Protein AF-A0A954AR82-F1 (afdb_monomer)

Nearest PDB structures (foldseek):
  4cxf-assembly1_A  TM=7.485E-01  e=4.934E-06  Cupriavidus metallidurans CH34
  5wur-assembly1_A  TM=7.392E-01  e=6.841E-06  Bacillus subtilis subsp. subtilis str. 168
  5wuq-assembly1_A  TM=7.328E-01  e=7.168E-06  Bacillus subtilis subsp. subtilis str. 168
  5uxx-assembly1_A  TM=6.473E-01  e=4.031E-05  Bartonella quintana str. Toulouse
  6in7-assembly1_B  TM=4.382E-01  e=1.635E-04  Pseudomonas aeruginosa PAO1

pLDDT: mean 76.55, std 16.44, range [29.52, 95.94]

Mean predicted aligned error: 9.45 Å

Structure (mmCIF, N/CA/C/O backbone):
data_AF-A0A954AR82-F1
#
_entry.id   AF-A0A954AR82-F1
#
loop_
_atom_site.group_PDB
_atom_site.id
_atom_site.type_symbol
_atom_site.label_atom_id
_atom_site.label_alt_id
_atom_site.label_comp_id
_atom_site.label_asym_id
_atom_site.label_entity_id
_atom_site.label_seq_id
_atom_site.pdbx_PDB_ins_code
_atom_site.Cartn_x
_atom_site.Cartn_y
_atom_site.Cartn_z
_atom_site.occupancy
_atom_site.B_iso_or_equiv
_atom_site.auth_seq_id
_atom_site.auth_comp_id
_atom_site.auth_asym_id
_atom_site.auth_atom_id
_atom_site.pdbx_PDB_model_num
ATOM 1 N N . MET A 1 1 ? 7.514 -12.127 10.281 1.00 31.89 1 MET A N 1
ATOM 2 C CA . MET A 1 1 ? 8.756 -11.878 9.511 1.00 31.89 1 MET A CA 1
ATOM 3 C C . MET A 1 1 ? 8.693 -10.457 8.948 1.00 31.89 1 MET A C 1
ATOM 5 O O . MET A 1 1 ? 8.150 -10.257 7.870 1.00 31.89 1 MET A O 1
ATOM 9 N N . LEU A 1 2 ? 9.157 -9.475 9.733 1.00 29.52 2 LEU A N 1
ATOM 10 C CA . LEU A 1 2 ? 9.149 -8.037 9.418 1.00 29.52 2 LEU A CA 1
ATOM 11 C C . LEU A 1 2 ? 9.955 -7.770 8.146 1.00 29.52 2 LEU A C 1
ATOM 13 O O . LEU A 1 2 ? 11.184 -7.784 8.167 1.00 29.52 2 LEU A O 1
ATOM 17 N N . THR A 1 3 ? 9.272 -7.548 7.032 1.00 36.62 3 THR A N 1
ATOM 18 C CA . THR A 1 3 ? 9.919 -7.146 5.789 1.00 36.62 3 THR A CA 1
ATOM 19 C C . THR A 1 3 ? 9.461 -5.742 5.522 1.00 36.62 3 THR A C 1
ATOM 21 O O . THR A 1 3 ? 8.386 -5.577 4.981 1.00 36.62 3 THR A O 1
ATOM 24 N N . ALA A 1 4 ? 10.255 -4.764 5.980 1.00 36.53 4 ALA A N 1
ATOM 25 C CA . ALA A 1 4 ? 10.812 -3.772 5.071 1.00 36.53 4 ALA A CA 1
ATOM 26 C C . ALA A 1 4 ? 9.979 -3.519 3.794 1.00 36.53 4 ALA A C 1
ATOM 28 O O . ALA A 1 4 ? 9.869 -4.475 3.037 1.00 36.53 4 ALA A O 1
ATOM 29 N N . MET A 1 5 ? 9.689 -2.302 3.337 1.00 52.09 5 MET A N 1
ATOM 30 C CA . MET A 1 5 ? 10.068 -2.090 1.930 1.00 52.09 5 MET A CA 1
ATOM 31 C C . MET A 1 5 ? 11.562 -2.352 1.936 1.00 52.09 5 MET A C 1
ATOM 33 O O . MET A 1 5 ? 12.334 -1.537 2.454 1.00 52.09 5 MET A O 1
ATOM 37 N N . ARG A 1 6 ? 11.923 -3.597 1.600 1.00 55.25 6 ARG A N 1
ATOM 38 C CA . ARG A 1 6 ? 13.276 -4.112 1.700 1.00 55.25 6 ARG A CA 1
ATOM 39 C C . ARG A 1 6 ? 14.061 -3.128 0.875 1.00 55.25 6 ARG A C 1
ATOM 41 O O . ARG A 1 6 ? 13.611 -2.710 -0.183 1.00 55.25 6 ARG A O 1
ATOM 48 N N . ASN A 1 7 ? 15.177 -2.679 1.419 1.00 52.22 7 ASN A N 1
ATOM 49 C CA . ASN A 1 7 ? 16.037 -1.707 0.776 1.00 52.22 7 ASN A CA 1
ATOM 50 C C . ASN A 1 7 ? 16.672 -2.376 -0.462 1.00 52.22 7 ASN A C 1
ATOM 52 O O . ASN A 1 7 ? 17.850 -2.724 -0.457 1.00 52.22 7 ASN A O 1
ATOM 56 N N . HIS A 1 8 ? 15.856 -2.677 -1.472 1.00 63.28 8 HIS A N 1
ATOM 57 C CA . HIS A 1 8 ? 16.245 -3.269 -2.728 1.00 63.28 8 HIS A CA 1
ATOM 58 C C . HIS A 1 8 ? 17.105 -2.219 -3.398 1.00 63.28 8 HIS A C 1
ATOM 60 O O . HIS A 1 8 ? 16.716 -1.051 -3.509 1.00 63.28 8 HIS A O 1
ATOM 66 N N . LYS A 1 9 ? 18.322 -2.602 -3.774 1.00 63.22 9 LYS A N 1
ATOM 67 C CA . LYS A 1 9 ? 19.243 -1.655 -4.383 1.00 63.22 9 LYS A CA 1
ATOM 68 C C . LYS A 1 9 ? 18.584 -1.146 -5.662 1.00 63.22 9 LYS A C 1
ATOM 70 O O . LYS A 1 9 ? 18.333 -1.921 -6.576 1.00 63.22 9 LYS A O 1
ATOM 75 N N . ALA A 1 10 ? 18.310 0.157 -5.730 1.00 64.56 10 ALA A N 1
ATOM 76 C CA . ALA A 1 10 ? 17.666 0.769 -6.893 1.00 64.56 10 ALA A CA 1
ATOM 77 C C . ALA A 1 10 ? 18.318 0.383 -8.245 1.00 64.56 10 ALA A C 1
ATOM 79 O O . ALA A 1 10 ? 17.568 0.171 -9.196 1.00 64.56 10 ALA A O 1
ATOM 80 N N . PRO A 1 11 ? 19.658 0.212 -8.347 1.00 60.44 11 PRO A N 1
ATOM 81 C CA . PRO A 1 11 ? 20.296 -0.292 -9.567 1.00 60.44 11 PRO A CA 1
ATOM 82 C C . PRO A 1 11 ? 19.906 -1.727 -9.955 1.00 60.44 11 PRO A C 1
ATOM 84 O O . PRO A 1 11 ? 19.769 -2.011 -11.137 1.00 60.44 11 PRO A O 1
ATOM 87 N N . GLU A 1 12 ? 19.703 -2.616 -8.981 1.00 79.69 12 GLU A N 1
ATOM 88 C CA . GLU A 1 12 ? 19.320 -4.019 -9.210 1.00 79.69 12 GLU A CA 1
ATOM 89 C C . GLU A 1 12 ? 17.883 -4.112 -9.728 1.00 79.69 12 GLU A C 1
ATOM 91 O O . GLU A 1 12 ? 17.609 -4.787 -10.714 1.00 79.69 12 GLU A O 1
ATOM 96 N N . VAL A 1 13 ? 16.968 -3.351 -9.120 1.00 82.31 13 VAL A N 1
ATOM 97 C CA . VAL A 1 13 ? 15.575 -3.274 -9.582 1.00 82.31 13 VAL A CA 1
ATOM 98 C C . VAL A 1 13 ? 15.500 -2.697 -10.993 1.00 82.31 13 VAL A C 1
ATOM 100 O O . VAL A 1 13 ? 14.729 -3.183 -11.813 1.00 82.31 13 VAL A O 1
ATOM 103 N N . LEU A 1 14 ? 16.293 -1.664 -11.287 1.00 82.19 14 LEU A N 1
ATOM 104 C CA . LEU A 1 14 ? 16.292 -1.033 -12.601 1.00 82.19 14 LEU A CA 1
ATOM 105 C C . LEU A 1 14 ? 16.799 -1.982 -13.698 1.00 82.19 14 LEU A C 1
ATOM 107 O O . LEU A 1 14 ? 16.186 -2.024 -14.761 1.00 82.19 14 LEU A O 1
ATOM 111 N N . ASP A 1 15 ? 17.857 -2.758 -13.439 1.00 86.50 15 ASP A N 1
ATOM 112 C CA . ASP A 1 15 ? 18.352 -3.777 -14.379 1.00 86.50 15 ASP A CA 1
ATOM 113 C C . ASP A 1 15 ? 17.274 -4.819 -14.699 1.00 86.50 15 ASP A C 1
ATOM 115 O O . ASP A 1 15 ? 16.968 -5.072 -15.867 1.00 86.50 15 ASP A O 1
ATOM 119 N N . LEU A 1 16 ? 16.623 -5.350 -13.658 1.00 88.81 16 LEU A N 1
ATOM 120 C CA . LEU A 1 16 ? 15.533 -6.311 -13.813 1.00 88.81 16 LEU A CA 1
ATOM 121 C C . LEU A 1 16 ? 14.362 -5.727 -14.610 1.00 88.81 16 LEU A C 1
ATOM 123 O O . LEU A 1 16 ? 13.812 -6.406 -15.472 1.00 88.81 16 LEU A O 1
ATOM 127 N N . VAL A 1 17 ? 14.000 -4.465 -14.364 1.00 85.56 17 VAL A N 1
ATOM 128 C CA . VAL A 1 17 ? 12.942 -3.764 -15.108 1.00 85.56 17 VAL A CA 1
ATOM 129 C C . VAL A 1 17 ? 13.300 -3.619 -16.587 1.00 85.56 17 VAL A C 1
ATOM 131 O O . VAL A 1 17 ? 12.454 -3.888 -17.438 1.00 85.56 17 VAL A O 1
ATOM 134 N N . VAL A 1 18 ? 14.534 -3.212 -16.903 1.00 84.69 18 VAL A N 1
ATOM 135 C CA . VAL A 1 18 ? 14.994 -3.0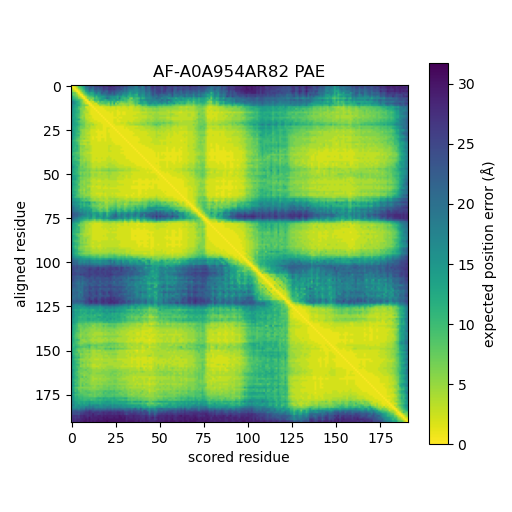41 -18.291 1.00 84.69 18 VAL A CA 1
ATOM 136 C C . VAL A 1 18 ? 14.973 -4.377 -19.028 1.00 84.69 18 VAL A C 1
ATOM 138 O O . VAL A 1 18 ? 14.368 -4.48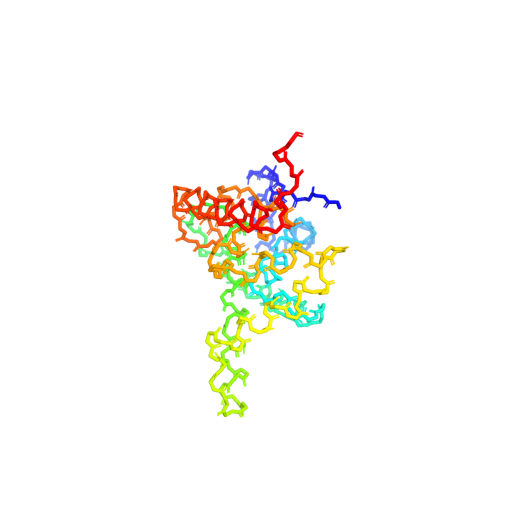2 -20.089 1.00 84.69 18 VAL A O 1
ATOM 141 N N . ARG A 1 19 ? 15.545 -5.426 -18.437 1.00 88.44 19 ARG A N 1
ATOM 142 C CA . ARG A 1 19 ? 15.578 -6.755 -19.058 1.00 88.44 19 ARG A CA 1
ATOM 143 C C . ARG A 1 19 ? 14.183 -7.362 -19.207 1.00 88.44 19 ARG A C 1
ATOM 145 O O . ARG A 1 19 ? 13.867 -7.915 -20.258 1.00 88.44 19 ARG A O 1
ATOM 152 N N . ALA A 1 20 ? 13.327 -7.225 -18.192 1.00 86.69 20 ALA A N 1
ATOM 153 C CA . ALA A 1 20 ? 11.944 -7.697 -18.257 1.00 86.69 20 ALA A CA 1
ATOM 154 C C . ALA A 1 20 ? 11.155 -7.001 -19.377 1.00 86.69 20 ALA A C 1
ATOM 156 O O . ALA A 1 20 ? 10.363 -7.650 -20.062 1.00 86.69 20 ALA A O 1
ATOM 157 N N . ARG A 1 21 ? 11.401 -5.703 -19.602 1.00 82.00 21 ARG A N 1
ATOM 158 C CA . ARG A 1 21 ? 10.823 -4.947 -20.723 1.00 82.00 21 ARG A CA 1
ATOM 159 C C . ARG A 1 21 ? 11.252 -5.510 -22.078 1.00 82.00 21 ARG A C 1
ATOM 161 O O . ARG A 1 21 ? 10.424 -5.610 -22.976 1.00 82.00 21 ARG A O 1
ATOM 168 N N . ASP A 1 22 ? 12.507 -5.928 -22.199 1.00 85.81 22 ASP A N 1
ATOM 169 C CA . ASP A 1 22 ? 13.058 -6.510 -23.428 1.00 85.81 22 ASP A CA 1
ATOM 170 C C . ASP A 1 22 ? 12.636 -7.982 -23.644 1.00 85.81 22 ASP A C 1
ATOM 172 O O . ASP A 1 22 ? 13.088 -8.642 -24.580 1.00 85.81 22 ASP A O 1
ATOM 176 N N . GLY A 1 23 ? 11.735 -8.507 -22.803 1.00 85.19 23 GLY A N 1
ATOM 177 C CA . GLY A 1 23 ? 11.165 -9.849 -22.928 1.00 85.19 23 GLY A CA 1
ATOM 178 C C . GLY A 1 23 ? 11.917 -10.937 -22.158 1.00 85.19 23 GLY A C 1
ATOM 179 O O . GLY A 1 23 ? 11.582 -12.118 -22.298 1.00 85.19 23 GLY A O 1
ATOM 180 N N . ASP A 1 24 ? 12.899 -10.575 -21.326 1.00 90.94 24 ASP A N 1
ATOM 181 C CA . ASP A 1 24 ? 13.589 -11.519 -20.446 1.00 90.94 24 ASP A CA 1
ATOM 182 C C . ASP A 1 24 ? 12.635 -12.020 -19.348 1.00 90.94 24 ASP A C 1
ATOM 184 O O . ASP A 1 24 ? 12.382 -11.369 -18.329 1.00 90.94 24 ASP A O 1
ATOM 188 N N . ARG A 1 25 ? 12.098 -13.225 -19.562 1.00 89.25 25 ARG A N 1
ATOM 189 C CA . ARG A 1 25 ? 11.174 -13.882 -18.629 1.00 89.25 25 ARG A CA 1
ATOM 190 C C . ARG A 1 25 ? 11.814 -14.198 -17.279 1.00 89.25 25 ARG A C 1
ATOM 192 O O . ARG A 1 25 ? 11.096 -14.213 -16.283 1.00 89.25 25 ARG A O 1
ATOM 199 N N . ALA A 1 26 ? 13.121 -14.460 -17.235 1.00 92.81 26 ALA A N 1
ATOM 200 C CA . ALA A 1 26 ? 13.812 -14.729 -15.979 1.00 92.81 26 ALA A CA 1
ATOM 201 C C . ALA A 1 26 ? 13.921 -13.440 -15.158 1.00 92.81 26 ALA A C 1
ATOM 203 O O . ALA A 1 26 ? 13.520 -13.427 -13.998 1.00 92.81 26 ALA A O 1
ATOM 204 N N . ALA A 1 27 ? 14.319 -12.334 -15.796 1.00 90.38 27 ALA A N 1
ATOM 205 C CA . ALA A 1 27 ? 14.342 -11.024 -15.148 1.00 90.38 27 ALA A CA 1
ATOM 206 C C . ALA A 1 27 ? 12.954 -10.600 -14.642 1.00 90.38 27 ALA A C 1
ATOM 208 O O . ALA A 1 27 ? 12.835 -10.049 -13.548 1.00 90.38 27 ALA A O 1
ATOM 209 N N . PHE A 1 28 ? 11.887 -10.903 -15.392 1.00 87.81 28 PHE A N 1
ATOM 210 C CA . PHE A 1 28 ? 10.523 -10.695 -14.906 1.00 87.81 28 PHE A CA 1
ATOM 211 C C . PHE A 1 28 ? 10.198 -11.558 -13.679 1.00 87.81 28 PHE A C 1
ATOM 213 O O . PHE A 1 28 ? 9.629 -11.052 -12.713 1.00 87.81 28 PHE A O 1
ATOM 220 N N . GLY A 1 29 ? 10.556 -12.846 -13.699 1.00 90.50 29 GLY A N 1
ATOM 221 C CA . GLY A 1 29 ? 10.357 -13.751 -12.565 1.00 90.50 29 GLY A CA 1
ATOM 222 C C . GLY A 1 29 ? 11.075 -13.273 -11.301 1.00 90.50 29 GLY A C 1
ATOM 223 O O . GLY A 1 29 ? 10.484 -13.277 -10.217 1.00 90.50 29 GLY A O 1
ATOM 224 N N . ASP A 1 30 ? 12.303 -12.782 -11.450 1.00 91.38 30 ASP A N 1
ATOM 225 C CA . ASP A 1 30 ? 13.089 -12.195 -10.365 1.00 91.38 30 ASP A CA 1
ATOM 226 C C . ASP A 1 30 ? 12.443 -10.900 -9.855 1.00 91.38 30 ASP A C 1
ATOM 228 O O . ASP A 1 30 ? 12.241 -10.740 -8.650 1.00 91.38 30 ASP A O 1
ATOM 232 N N . LEU A 1 31 ? 12.021 -10.009 -10.759 1.00 88.75 31 LEU A N 1
ATOM 233 C CA . LEU A 1 31 ? 11.326 -8.766 -10.416 1.00 88.75 31 LEU A CA 1
ATOM 234 C C . LEU A 1 31 ? 10.012 -9.027 -9.662 1.00 88.75 31 LEU A C 1
ATOM 236 O O . LEU A 1 31 ? 9.735 -8.377 -8.651 1.00 88.75 31 LEU A O 1
ATOM 240 N N . TYR A 1 32 ? 9.212 -9.989 -10.130 1.00 90.19 32 TYR A N 1
ATOM 241 C CA . TYR A 1 32 ? 7.965 -10.398 -9.486 1.00 90.19 32 TYR A CA 1
ATOM 242 C C . TYR A 1 32 ? 8.230 -11.010 -8.107 1.00 90.19 32 TYR A C 1
ATOM 244 O O . TYR A 1 32 ? 7.552 -10.667 -7.138 1.00 90.19 32 TYR A O 1
ATOM 252 N N . SER A 1 33 ? 9.237 -11.877 -7.988 1.00 90.25 33 SER A N 1
ATOM 253 C CA . SER A 1 33 ? 9.620 -12.487 -6.708 1.00 90.25 33 SER A CA 1
ATOM 254 C C . SER A 1 33 ? 10.087 -11.438 -5.699 1.00 90.25 33 SER A C 1
ATOM 256 O O . SER A 1 33 ? 9.779 -11.533 -4.509 1.00 90.25 33 SER A O 1
ATOM 258 N N . LEU A 1 34 ? 10.784 -10.409 -6.184 1.00 88.44 34 LEU A N 1
ATOM 259 C CA . LEU A 1 34 ? 11.316 -9.322 -5.376 1.00 88.44 34 LEU A CA 1
ATOM 260 C C . LEU A 1 34 ? 10.217 -8.373 -4.877 1.00 88.44 34 LEU A C 1
ATOM 262 O O . LEU A 1 34 ? 10.164 -8.069 -3.689 1.00 88.44 34 LEU A O 1
ATOM 266 N N . ILE A 1 35 ? 9.333 -7.924 -5.773 1.00 89.12 35 ILE A N 1
ATOM 267 C CA . ILE A 1 35 ? 8.407 -6.801 -5.526 1.00 89.12 35 ILE A CA 1
ATOM 268 C C . ILE A 1 35 ? 6.955 -7.250 -5.321 1.00 89.12 35 ILE A C 1
ATOM 270 O O . ILE A 1 35 ? 6.151 -6.533 -4.720 1.00 89.12 35 ILE A O 1
ATOM 274 N N . GLY A 1 36 ? 6.594 -8.453 -5.765 1.00 91.69 36 GLY A N 1
ATOM 275 C CA . GLY A 1 36 ? 5.260 -9.027 -5.586 1.00 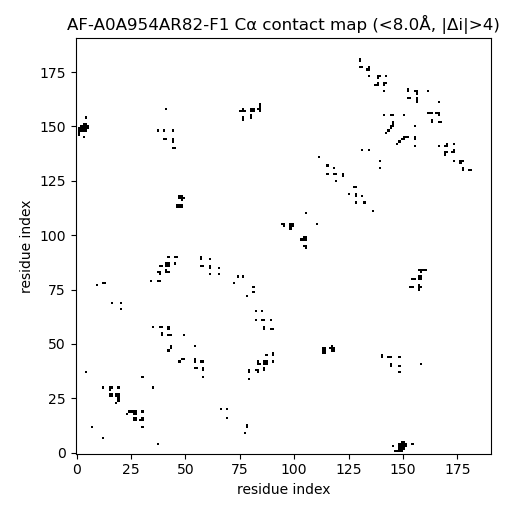91.69 36 GLY A CA 1
ATOM 276 C C . GLY A 1 36 ? 4.760 -8.988 -4.134 1.00 91.69 36 GLY A C 1
ATOM 277 O O . GLY A 1 36 ? 3.599 -8.626 -3.919 1.00 91.69 36 GLY A O 1
ATOM 278 N N . PRO A 1 37 ? 5.597 -9.283 -3.117 1.00 91.38 37 PRO A N 1
ATOM 279 C CA . PRO A 1 37 ? 5.207 -9.127 -1.717 1.00 91.38 37 PRO A CA 1
ATOM 280 C C . PRO A 1 37 ? 4.755 -7.703 -1.364 1.00 91.38 37 PRO A C 1
ATOM 282 O O . PRO A 1 37 ? 3.708 -7.552 -0.732 1.00 91.38 37 PRO A O 1
ATOM 285 N N . SER A 1 38 ? 5.481 -6.678 -1.822 1.00 90.56 38 SER A N 1
ATOM 286 C CA . SER A 1 38 ? 5.163 -5.263 -1.590 1.00 90.56 38 SER A CA 1
ATOM 287 C C . SER A 1 38 ? 3.876 -4.835 -2.298 1.00 90.56 38 SER A C 1
ATOM 289 O O . SER A 1 38 ? 3.059 -4.118 -1.722 1.00 90.56 38 SER A O 1
ATOM 291 N N . VAL A 1 39 ? 3.633 -5.333 -3.515 1.00 93.50 39 VAL A N 1
ATOM 292 C CA . VAL A 1 39 ? 2.375 -5.097 -4.246 1.00 93.50 39 VAL A CA 1
ATOM 293 C C . VAL A 1 39 ? 1.181 -5.627 -3.451 1.00 93.50 39 VAL A C 1
ATOM 295 O O . VAL A 1 39 ? 0.220 -4.893 -3.212 1.00 93.50 39 VAL A O 1
ATOM 298 N N . ARG A 1 40 ? 1.255 -6.873 -2.968 1.00 94.06 40 ARG A N 1
ATOM 299 C CA . ARG A 1 40 ? 0.191 -7.457 -2.137 1.00 94.06 40 ARG A CA 1
ATOM 300 C C . ARG A 1 40 ? 0.023 -6.721 -0.807 1.00 94.06 40 ARG A C 1
ATOM 302 O O . ARG A 1 40 ? -1.100 -6.532 -0.348 1.00 94.06 40 ARG A O 1
ATOM 309 N N . ALA A 1 41 ? 1.124 -6.293 -0.196 1.00 89.31 41 ALA A N 1
ATOM 310 C CA . ALA A 1 41 ? 1.108 -5.514 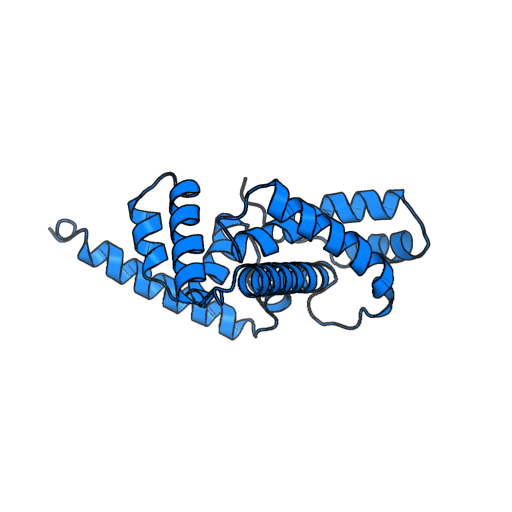1.035 1.00 89.31 41 ALA A CA 1
ATOM 311 C C . ALA A 1 41 ? 0.403 -4.162 0.869 1.00 89.31 41 ALA A C 1
ATOM 313 O O . ALA A 1 41 ? -0.416 -3.789 1.707 1.00 89.31 41 ALA A O 1
ATOM 314 N N . ALA A 1 42 ? 0.657 -3.458 -0.237 1.00 90.56 42 ALA A N 1
ATOM 315 C CA . ALA A 1 42 ? -0.011 -2.201 -0.560 1.00 90.56 42 ALA A CA 1
ATOM 316 C C . ALA A 1 42 ? -1.538 -2.368 -0.663 1.00 90.56 42 ALA A C 1
ATOM 318 O O . ALA A 1 42 ? -2.291 -1.520 -0.178 1.00 90.56 42 ALA A O 1
ATOM 319 N N . ILE A 1 43 ? -1.993 -3.476 -1.259 1.00 92.88 43 ILE A N 1
ATOM 320 C CA . ILE A 1 43 ? -3.418 -3.812 -1.376 1.00 92.88 43 ILE A CA 1
ATOM 321 C C . ILE A 1 43 ? -3.999 -4.143 0.006 1.00 92.88 43 ILE A C 1
ATOM 323 O O . ILE A 1 43 ? -4.981 -3.520 0.413 1.00 92.88 43 ILE A O 1
ATOM 327 N N . ARG A 1 44 ? -3.359 -5.041 0.770 1.00 89.19 44 ARG A N 1
ATOM 328 C CA . ARG A 1 44 ? -3.803 -5.428 2.124 1.00 89.19 44 ARG A CA 1
ATOM 329 C C . ARG A 1 44 ? -3.862 -4.256 3.092 1.00 89.19 44 ARG A C 1
ATOM 331 O O . ARG A 1 44 ? -4.793 -4.165 3.879 1.00 89.19 44 ARG A O 1
ATOM 338 N N . ALA A 1 45 ? -2.892 -3.346 3.049 1.00 86.06 45 ALA A N 1
ATOM 339 C CA . ALA A 1 45 ? -2.907 -2.166 3.907 1.00 86.06 45 ALA A CA 1
ATOM 340 C C . ALA A 1 45 ? -4.106 -1.254 3.603 1.00 86.06 45 ALA A C 1
ATOM 342 O O . ALA A 1 45 ? -4.625 -0.589 4.502 1.00 86.06 45 ALA A O 1
ATOM 343 N N . LYS A 1 46 ? -4.567 -1.232 2.345 1.00 86.94 46 LYS A N 1
ATOM 344 C CA . LYS A 1 46 ? -5.737 -0.454 1.942 1.00 86.94 46 LYS A CA 1
ATOM 345 C C . LYS A 1 46 ? -7.056 -1.151 2.269 1.00 86.94 46 LYS A C 1
ATOM 347 O O . LYS A 1 46 ? -7.993 -0.474 2.710 1.00 86.94 46 LYS A O 1
ATOM 352 N N . PHE A 1 47 ? -7.120 -2.461 2.050 1.00 86.25 47 PHE A N 1
ATOM 353 C CA . PHE A 1 47 ? -8.297 -3.307 2.247 1.00 86.25 47 PHE A CA 1
ATOM 354 C C . PHE A 1 47 ? -7.934 -4.527 3.094 1.00 86.25 47 PHE A C 1
ATOM 356 O O . PHE A 1 47 ? -7.745 -5.616 2.559 1.00 86.25 47 PHE A O 1
ATOM 363 N N . PRO A 1 48 ? -7.827 -4.374 4.422 1.00 77.19 48 PRO A N 1
ATOM 364 C CA . PRO A 1 48 ? -7.341 -5.467 5.250 1.00 77.19 48 PRO A CA 1
ATOM 365 C C . PRO A 1 48 ? -8.306 -6.668 5.295 1.00 77.19 48 PRO A C 1
ATOM 367 O O . PRO A 1 48 ? -7.863 -7.761 5.630 1.00 77.19 48 PRO A O 1
ATOM 370 N N . ALA A 1 49 ? -9.602 -6.483 4.985 1.00 80.44 49 ALA A N 1
ATOM 371 C CA . ALA A 1 49 ? -10.617 -7.554 5.049 1.00 80.44 49 ALA A CA 1
ATOM 372 C C . ALA A 1 49 ? -10.667 -8.454 3.835 1.00 80.44 49 ALA A C 1
ATOM 374 O O . ALA A 1 49 ? -11.339 -9.483 3.884 1.00 80.44 49 ALA A O 1
ATOM 375 N N . TRP A 1 50 ? -10.053 -8.002 2.748 1.00 84.38 50 TRP A N 1
ATOM 376 C CA . TRP A 1 50 ? -9.966 -8.787 1.538 1.00 84.38 50 TRP A CA 1
ATOM 377 C C . TRP A 1 50 ? -9.205 -10.061 1.841 1.00 84.38 50 TRP A C 1
ATOM 379 O O . TRP A 1 50 ? -8.188 -10.045 2.546 1.00 84.38 50 TRP A O 1
ATOM 389 N N . ASP A 1 51 ? -9.729 -11.166 1.332 1.00 87.06 51 ASP A N 1
ATOM 390 C CA . ASP A 1 51 ? -9.046 -12.432 1.474 1.00 87.06 51 ASP A CA 1
ATOM 391 C C . ASP A 1 51 ? -7.817 -12.493 0.551 1.00 87.06 51 ASP A C 1
ATOM 393 O O . ASP A 1 51 ? -7.476 -11.566 -0.193 1.00 87.06 51 ASP A O 1
ATOM 397 N N . SER A 1 52 ? -7.088 -13.601 0.632 1.00 89.06 52 SER A N 1
ATOM 398 C CA . SER A 1 52 ? -5.917 -13.816 -0.212 1.00 89.06 52 SER A CA 1
ATOM 399 C C . SER A 1 52 ? -6.240 -13.838 -1.708 1.00 89.06 52 SER A C 1
ATOM 401 O O . SER A 1 52 ? -5.373 -13.464 -2.495 1.00 89.06 52 SER A O 1
ATOM 403 N N . ALA A 1 53 ? -7.439 -14.278 -2.099 1.00 91.50 53 ALA A N 1
ATOM 404 C CA . ALA A 1 53 ? -7.837 -14.378 -3.498 1.00 91.50 53 ALA A CA 1
ATOM 405 C C . ALA A 1 53 ? -8.134 -12.989 -4.076 1.00 91.50 53 ALA A C 1
ATOM 407 O O . ALA A 1 53 ? -7.568 -12.636 -5.106 1.00 91.50 53 ALA A O 1
ATOM 408 N N . ASP A 1 54 ? -8.894 -12.156 -3.362 1.00 91.62 54 ASP A N 1
ATOM 409 C CA . ASP A 1 54 ? -9.158 -10.761 -3.737 1.00 91.62 54 ASP A CA 1
ATOM 410 C C . ASP A 1 54 ? -7.856 -9.966 -3.934 1.00 91.62 54 ASP A C 1
ATOM 412 O O . ASP A 1 54 ? -7.691 -9.199 -4.890 1.00 91.62 54 ASP A O 1
ATOM 416 N N . VAL A 1 55 ? -6.899 -10.154 -3.019 1.00 93.38 55 VAL A N 1
ATOM 417 C CA . VAL A 1 55 ? -5.589 -9.495 -3.085 1.00 93.38 55 VAL A CA 1
ATOM 418 C C . VAL A 1 55 ? -4.779 -9.988 -4.283 1.00 93.38 55 VAL A C 1
ATOM 420 O O . VAL A 1 55 ? -4.153 -9.172 -4.966 1.00 93.38 55 VAL A O 1
ATOM 423 N N . GLU A 1 56 ? -4.752 -11.299 -4.530 1.00 94.88 56 GLU A N 1
ATOM 424 C CA . GLU A 1 56 ? -3.961 -11.880 -5.616 1.00 94.88 56 GLU A CA 1
ATOM 425 C C . GLU A 1 56 ? -4.556 -11.554 -6.992 1.00 94.88 56 GLU A C 1
ATOM 427 O O . GLU A 1 56 ? -3.796 -11.213 -7.894 1.00 94.88 56 GLU A O 1
ATOM 432 N N . ASP A 1 57 ? -5.882 -11.528 -7.138 1.00 94.81 57 ASP A N 1
ATOM 433 C CA . ASP A 1 57 ? -6.568 -11.084 -8.358 1.00 94.81 57 ASP A CA 1
ATOM 434 C C . ASP A 1 57 ? -6.107 -9.678 -8.769 1.00 94.81 57 ASP A C 1
ATOM 436 O O . ASP A 1 57 ? -5.654 -9.438 -9.894 1.00 94.81 57 ASP A O 1
ATOM 440 N N . VAL A 1 58 ? -6.159 -8.728 -7.829 1.00 95.94 58 VAL A N 1
ATOM 441 C CA . VAL A 1 58 ? -5.729 -7.350 -8.096 1.00 95.94 58 VAL A CA 1
ATOM 442 C C . VAL A 1 58 ? -4.219 -7.267 -8.321 1.00 95.94 58 VAL A C 1
ATOM 444 O O . VAL A 1 58 ? -3.765 -6.467 -9.149 1.00 95.94 58 VAL A O 1
ATOM 447 N N . ALA A 1 59 ? -3.422 -8.082 -7.628 1.00 95.31 59 ALA A N 1
ATOM 448 C CA . ALA A 1 59 ? -1.982 -8.143 -7.849 1.00 95.31 59 ALA A CA 1
ATOM 449 C C . ALA A 1 59 ? -1.654 -8.634 -9.269 1.00 95.31 59 ALA A C 1
ATOM 451 O O . ALA A 1 59 ? -0.861 -7.991 -9.960 1.00 95.31 59 ALA A O 1
ATOM 452 N N . GLN A 1 60 ? -2.292 -9.705 -9.742 1.00 92.94 60 GLN A N 1
ATOM 453 C CA . GLN A 1 60 ? -2.105 -10.235 -11.094 1.00 92.94 60 GLN A CA 1
ATOM 454 C C . GLN A 1 60 ? -2.483 -9.205 -12.155 1.00 92.94 60 GLN A C 1
ATOM 456 O O . GLN A 1 60 ? -1.675 -8.899 -13.035 1.00 92.94 60 GLN A O 1
ATOM 461 N N . GLU A 1 61 ? -3.658 -8.583 -12.031 1.00 92.69 61 GLU A N 1
ATOM 462 C CA . GLU A 1 61 ? -4.048 -7.499 -12.931 1.00 92.69 61 GLU A CA 1
ATOM 463 C C . GLU A 1 61 ? -3.043 -6.343 -12.916 1.00 92.69 61 GLU A C 1
ATOM 465 O O . GLU A 1 61 ? -2.806 -5.701 -13.943 1.00 92.69 61 GLU A O 1
ATOM 470 N N . THR A 1 62 ? -2.475 -6.032 -11.750 1.00 93.50 62 THR A N 1
ATOM 471 C CA . THR A 1 62 ? -1.475 -4.973 -11.616 1.00 93.50 62 THR A CA 1
ATOM 472 C C . THR A 1 62 ? -0.226 -5.310 -12.409 1.00 93.50 62 THR A C 1
ATOM 474 O O . THR A 1 62 ? 0.221 -4.466 -13.179 1.00 93.50 62 THR A O 1
ATOM 477 N N . TRP A 1 63 ? 0.306 -6.523 -12.270 1.00 91.06 63 TRP A N 1
ATOM 478 C CA . TRP A 1 63 ? 1.502 -6.957 -12.989 1.00 91.06 63 TRP A CA 1
ATOM 479 C C . TRP A 1 63 ? 1.290 -7.008 -14.502 1.00 91.06 63 TRP A C 1
ATOM 481 O O . TRP A 1 63 ? 2.127 -6.486 -15.236 1.00 91.06 63 TRP A O 1
ATOM 491 N N . LEU A 1 64 ? 0.146 -7.524 -14.964 1.00 86.94 64 LEU A N 1
ATOM 492 C CA . LEU A 1 64 ? -0.212 -7.527 -16.387 1.00 86.94 64 LEU A CA 1
ATOM 493 C C . LEU A 1 64 ? -0.241 -6.104 -16.968 1.00 86.94 64 LEU A C 1
ATOM 495 O O . LEU A 1 64 ? 0.365 -5.836 -17.998 1.00 86.94 64 LEU A O 1
ATOM 499 N N . ASN A 1 65 ? -0.869 -5.160 -16.260 1.00 81.56 65 ASN A N 1
ATOM 500 C CA . ASN A 1 65 ? -0.937 -3.760 -16.697 1.00 81.56 65 ASN A CA 1
ATOM 501 C C . ASN A 1 65 ? 0.392 -3.003 -16.533 1.00 81.56 65 ASN A C 1
ATOM 503 O O . ASN A 1 65 ? 0.648 -2.039 -17.253 1.00 81.56 65 ASN A O 1
ATOM 507 N N . ALA A 1 66 ? 1.205 -3.366 -15.539 1.00 80.75 66 ALA A N 1
ATOM 508 C CA . ALA A 1 66 ? 2.485 -2.719 -15.276 1.00 80.75 66 ALA A CA 1
ATOM 509 C C . ALA A 1 66 ? 3.497 -3.045 -16.376 1.00 80.75 66 ALA A C 1
ATOM 511 O O . ALA A 1 66 ? 4.203 -2.138 -16.807 1.00 80.75 66 ALA A O 1
ATOM 512 N N . LEU A 1 67 ? 3.507 -4.292 -16.863 1.00 71.88 67 LEU A N 1
ATOM 513 C CA . LEU A 1 67 ? 4.332 -4.742 -17.988 1.00 71.88 67 LEU A CA 1
ATOM 514 C C . LEU A 1 67 ? 4.088 -3.920 -19.260 1.00 71.88 67 LEU A C 1
ATOM 516 O O . LEU A 1 67 ? 5.037 -3.512 -19.920 1.00 71.88 67 LEU A O 1
ATOM 520 N N . GLU A 1 68 ? 2.830 -3.595 -19.555 1.00 71.62 68 GLU A N 1
ATOM 521 C CA . GLU A 1 68 ? 2.459 -2.770 -20.714 1.00 71.62 68 GLU A CA 1
ATOM 522 C C . GLU A 1 68 ? 2.860 -1.293 -20.565 1.00 71.62 68 GLU A C 1
ATOM 524 O O . GLU A 1 68 ? 2.920 -0.552 -21.545 1.00 71.62 68 GLU A O 1
ATOM 529 N N . LYS A 1 69 ? 3.103 -0.834 -19.331 1.00 70.62 69 LYS A N 1
ATOM 530 C CA . LYS A 1 69 ? 3.322 0.583 -18.997 1.00 70.62 69 LYS A CA 1
ATOM 531 C C . LYS A 1 69 ? 4.727 0.886 -18.489 1.00 70.62 69 LYS A C 1
ATOM 533 O O . LYS A 1 69 ? 4.962 2.023 -18.065 1.00 70.62 69 LYS A O 1
ATOM 538 N N . LEU A 1 70 ? 5.650 -0.079 -18.546 1.00 68.19 70 LEU A N 1
ATOM 539 C CA . LEU A 1 70 ? 7.045 0.078 -18.109 1.00 68.19 70 LEU A CA 1
ATOM 540 C C . LEU A 1 70 ? 7.700 1.330 -18.718 1.00 68.19 70 LEU A C 1
ATOM 542 O O . LEU A 1 70 ? 8.408 2.066 -18.036 1.00 68.19 70 LEU A O 1
ATOM 546 N N . ASP A 1 71 ? 7.347 1.643 -19.961 1.00 60.69 71 ASP A N 1
ATOM 547 C CA . ASP A 1 71 ? 7.816 2.771 -20.769 1.00 60.69 71 ASP A CA 1
ATOM 548 C C . ASP A 1 71 ? 7.490 4.155 -20.178 1.00 60.69 71 ASP A C 1
ATOM 550 O O . ASP A 1 71 ? 8.118 5.159 -20.517 1.00 60.69 71 ASP A O 1
ATOM 554 N N . THR A 1 72 ? 6.505 4.231 -19.278 1.00 60.84 72 THR A N 1
ATOM 555 C CA . THR A 1 72 ? 6.033 5.489 -18.673 1.00 60.84 72 THR A CA 1
ATOM 556 C C . THR A 1 72 ? 6.766 5.861 -17.379 1.00 60.84 72 THR A C 1
ATOM 558 O O . THR A 1 72 ? 6.439 6.867 -16.737 1.00 60.84 72 THR A O 1
ATOM 561 N N . GLN A 1 73 ? 7.781 5.086 -16.982 1.00 57.97 73 GLN A N 1
ATOM 562 C CA . GLN A 1 73 ? 8.574 5.357 -15.785 1.00 57.97 73 GLN A CA 1
ATOM 563 C C . GLN A 1 73 ? 9.424 6.631 -15.926 1.00 57.97 73 GLN A C 1
ATOM 565 O O . GLN A 1 73 ? 10.492 6.650 -16.530 1.00 57.97 73 GLN A O 1
ATOM 570 N N . ARG A 1 74 ? 8.963 7.712 -15.285 1.00 51.44 74 ARG A N 1
ATOM 571 C CA . ARG A 1 74 ? 9.738 8.944 -15.033 1.00 51.44 74 ARG A CA 1
ATOM 572 C C . ARG A 1 74 ? 9.564 9.494 -13.610 1.00 51.44 74 ARG A C 1
ATOM 574 O O . ARG A 1 74 ? 9.725 10.692 -13.394 1.00 51.44 74 ARG A O 1
ATOM 581 N N . LYS A 1 75 ? 9.167 8.672 -12.629 1.00 52.78 75 LYS A N 1
ATOM 582 C CA . LYS A 1 75 ? 8.758 9.182 -11.307 1.00 52.78 75 LYS A CA 1
ATOM 583 C C . LYS A 1 75 ? 9.783 8.961 -10.196 1.00 52.78 75 LYS A C 1
ATOM 585 O O . LYS A 1 75 ? 10.412 7.914 -10.076 1.00 52.78 75 LYS A O 1
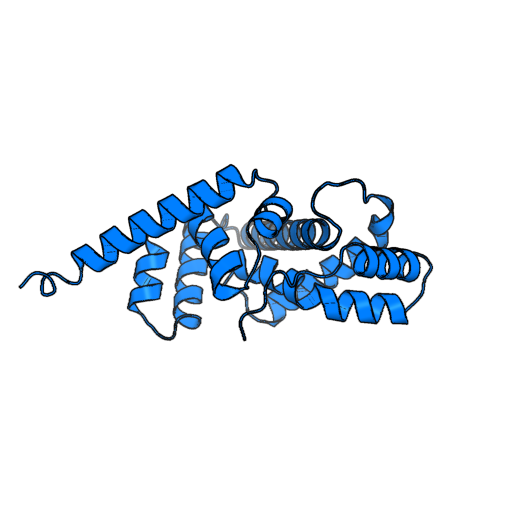ATOM 590 N N . THR A 1 76 ? 9.876 9.983 -9.352 1.00 50.59 76 THR A N 1
ATOM 591 C CA . THR A 1 76 ? 10.492 9.981 -8.027 1.00 50.59 76 THR A CA 1
ATOM 592 C C . THR A 1 76 ? 9.883 8.876 -7.154 1.00 50.59 76 THR A C 1
ATOM 594 O O . THR A 1 76 ? 8.666 8.714 -7.120 1.00 50.59 76 THR A O 1
ATOM 597 N N . GLY A 1 77 ? 10.723 8.104 -6.455 1.00 61.56 77 GLY A N 1
ATOM 598 C CA . GLY A 1 77 ? 10.283 7.014 -5.565 1.00 61.56 77 GLY A CA 1
ATOM 599 C C . GLY A 1 77 ? 10.525 5.586 -6.075 1.00 61.56 77 GLY A C 1
ATOM 600 O O . GLY A 1 77 ? 10.258 4.639 -5.341 1.00 61.56 77 GLY A O 1
ATOM 601 N N . GLY A 1 78 ? 11.073 5.421 -7.286 1.00 79.88 78 GLY A N 1
ATOM 602 C CA . GLY A 1 78 ? 11.485 4.119 -7.825 1.00 79.88 78 GLY A CA 1
ATOM 603 C C . GLY A 1 78 ? 10.333 3.258 -8.360 1.00 79.88 78 GLY A C 1
ATOM 604 O O . GLY A 1 78 ? 9.155 3.597 -8.239 1.00 79.88 78 GLY A O 1
ATOM 605 N N . PHE A 1 79 ? 10.685 2.139 -8.998 1.00 83.81 79 PHE A N 1
ATOM 606 C CA . PHE A 1 79 ? 9.727 1.209 -9.606 1.00 83.81 79 PHE A CA 1
ATOM 607 C C . PHE A 1 79 ? 8.741 0.614 -8.596 1.00 83.81 79 PHE A C 1
ATOM 609 O O . PHE A 1 79 ? 7.541 0.582 -8.855 1.00 83.81 79 PHE A O 1
ATOM 616 N N . GLU A 1 80 ? 9.230 0.221 -7.420 1.00 85.62 80 GLU A N 1
ATOM 617 C CA . GLU A 1 80 ? 8.418 -0.393 -6.368 1.00 85.62 80 GLU A CA 1
ATOM 618 C C . GLU A 1 80 ? 7.293 0.535 -5.878 1.00 85.62 80 GLU A C 1
ATOM 620 O O . GLU A 1 80 ? 6.129 0.138 -5.844 1.00 85.62 80 GLU A O 1
ATOM 625 N N . GLY A 1 81 ? 7.607 1.798 -5.567 1.00 86.12 81 GLY A N 1
ATOM 626 C CA . GLY A 1 81 ? 6.598 2.780 -5.156 1.00 86.12 81 GLY A CA 1
ATOM 627 C C . GLY A 1 81 ? 5.572 3.050 -6.260 1.00 86.12 81 GLY A C 1
ATOM 628 O O . GLY A 1 81 ? 4.371 3.128 -5.995 1.00 86.12 81 GLY A O 1
ATOM 629 N N . TRP A 1 82 ? 6.031 3.119 -7.513 1.00 87.12 82 TRP A N 1
ATOM 630 C CA . TRP A 1 82 ? 5.162 3.288 -8.675 1.00 87.12 82 TRP A CA 1
ATOM 631 C C . TRP A 1 82 ? 4.183 2.119 -8.846 1.00 87.12 82 TRP A C 1
ATOM 633 O O . TRP A 1 82 ? 2.974 2.356 -8.885 1.00 87.12 82 TRP A O 1
ATOM 643 N N . ILE A 1 83 ? 4.656 0.870 -8.881 1.00 89.50 83 ILE A N 1
ATOM 644 C CA . ILE A 1 83 ? 3.773 -0.291 -9.075 1.00 89.50 83 ILE A CA 1
ATOM 645 C C . ILE A 1 83 ? 2.837 -0.502 -7.878 1.00 89.50 83 ILE A C 1
ATOM 647 O O . ILE A 1 83 ? 1.656 -0.789 -8.072 1.00 89.50 83 ILE A O 1
ATOM 651 N N . CYS A 1 84 ? 3.300 -0.251 -6.648 1.00 91.00 84 CYS A N 1
ATOM 652 C CA . CYS A 1 84 ? 2.442 -0.295 -5.462 1.00 91.00 84 CYS A CA 1
ATOM 653 C C . CYS A 1 84 ? 1.335 0.770 -5.515 1.00 91.00 84 CYS A C 1
ATOM 655 O O . CYS A 1 84 ? 0.201 0.503 -5.114 1.00 91.00 84 CYS A O 1
ATOM 657 N N . SER A 1 85 ? 1.624 1.961 -6.054 1.00 89.88 85 SER A N 1
ATOM 658 C CA . SER A 1 85 ? 0.602 2.997 -6.255 1.00 89.88 85 SER A CA 1
ATOM 659 C C . SER A 1 85 ? -0.460 2.568 -7.278 1.00 89.88 85 SER A C 1
ATOM 661 O O . SER A 1 85 ? -1.651 2.807 -7.066 1.00 89.88 85 SER A O 1
ATOM 663 N N . ILE A 1 86 ? -0.060 1.869 -8.351 1.00 90.62 86 ILE A N 1
ATOM 664 C CA . ILE A 1 86 ? -0.988 1.296 -9.338 1.00 90.62 86 ILE A CA 1
ATOM 665 C C . ILE A 1 86 ? -1.864 0.232 -8.677 1.00 90.62 86 ILE A C 1
ATOM 667 O O . ILE A 1 86 ? -3.085 0.291 -8.817 1.00 90.62 86 ILE A O 1
ATOM 671 N N . ALA A 1 87 ? -1.255 -0.688 -7.925 1.00 93.44 87 ALA A N 1
ATOM 672 C CA . ALA A 1 87 ? -1.954 -1.753 -7.209 1.00 93.44 87 ALA A CA 1
ATOM 673 C C . ALA A 1 87 ? -3.032 -1.196 -6.278 1.00 93.44 87 ALA A C 1
ATOM 675 O O . ALA A 1 87 ? -4.200 -1.584 -6.333 1.00 93.44 87 ALA A O 1
ATOM 676 N N . ARG A 1 88 ? -2.648 -0.206 -5.466 1.00 92.06 88 ARG A N 1
ATOM 677 C CA . ARG A 1 88 ? -3.545 0.480 -4.541 1.00 92.06 88 ARG A CA 1
ATOM 678 C C . ARG A 1 88 ? -4.720 1.135 -5.263 1.00 92.06 88 ARG A C 1
ATOM 680 O O . ARG A 1 88 ? -5.857 1.014 -4.813 1.00 92.06 88 ARG A O 1
ATOM 687 N N . ASN A 1 89 ? -4.462 1.840 -6.363 1.00 90.88 89 ASN A N 1
ATOM 688 C CA . ASN A 1 89 ? -5.515 2.520 -7.115 1.00 90.88 89 ASN A CA 1
ATOM 689 C C . ASN A 1 89 ? -6.462 1.521 -7.792 1.00 90.88 89 ASN A C 1
ATOM 691 O O . ASN A 1 89 ? -7.674 1.703 -7.719 1.00 90.88 89 ASN A O 1
ATOM 695 N N . LYS A 1 90 ? -5.934 0.425 -8.353 1.00 92.38 90 LYS A N 1
ATOM 696 C CA . LYS A 1 90 ? -6.748 -0.673 -8.894 1.00 92.38 90 LYS A CA 1
ATOM 697 C C . LYS A 1 90 ? -7.658 -1.293 -7.839 1.00 92.38 90 LYS A C 1
ATOM 699 O O . LYS A 1 90 ? -8.836 -1.495 -8.114 1.00 92.38 90 LYS A O 1
ATOM 704 N N . ALA A 1 91 ? -7.146 -1.536 -6.633 1.00 92.69 91 ALA A N 1
ATOM 705 C CA . ALA A 1 91 ? -7.953 -2.052 -5.531 1.00 92.69 91 ALA A CA 1
ATOM 706 C C . ALA A 1 91 ? -9.103 -1.090 -5.171 1.00 92.69 91 ALA A C 1
ATOM 708 O O . ALA A 1 91 ? -10.248 -1.511 -5.023 1.00 92.69 91 ALA A O 1
ATOM 709 N N . ILE A 1 92 ? -8.823 0.220 -5.110 1.00 90.38 92 ILE A N 1
ATOM 710 C CA . ILE A 1 92 ? -9.846 1.256 -4.876 1.00 90.38 92 ILE A CA 1
ATOM 711 C C . ILE A 1 92 ? -10.900 1.256 -5.984 1.00 90.38 92 ILE A C 1
ATOM 713 O O . ILE A 1 92 ? -12.095 1.323 -5.696 1.00 90.38 92 ILE A O 1
ATOM 717 N N . ASP A 1 93 ? -10.472 1.166 -7.241 1.00 89.50 93 ASP A N 1
ATOM 718 C CA . ASP A 1 93 ? -11.378 1.142 -8.383 1.00 89.50 93 ASP A CA 1
ATOM 719 C C . ASP A 1 93 ? -12.251 -0.113 -8.415 1.00 89.50 93 ASP A C 1
ATOM 721 O O . ASP A 1 93 ? -13.446 0.002 -8.692 1.00 89.50 93 ASP A O 1
ATOM 725 N N . ARG A 1 94 ? -11.690 -1.291 -8.109 1.00 90.06 94 ARG A N 1
ATOM 726 C CA . ARG A 1 94 ? -12.448 -2.546 -8.002 1.00 90.06 94 ARG A CA 1
ATOM 727 C C . ARG A 1 94 ? -13.518 -2.443 -6.920 1.00 90.06 94 ARG A C 1
ATOM 729 O O . ARG A 1 94 ? -14.693 -2.621 -7.226 1.00 90.06 94 ARG A O 1
ATOM 736 N N . HIS A 1 95 ? -13.131 -2.040 -5.712 1.00 85.25 95 HIS A N 1
ATOM 737 C CA . HIS A 1 95 ? -14.060 -1.866 -4.598 1.00 85.25 95 HIS A CA 1
ATOM 738 C C . HIS A 1 95 ? -15.180 -0.870 -4.936 1.00 85.25 95 HIS A C 1
ATOM 740 O O . HIS A 1 95 ? -16.361 -1.130 -4.720 1.00 85.25 95 HIS A O 1
ATOM 746 N N . ARG A 1 96 ? -14.835 0.275 -5.542 1.00 83.50 96 ARG A N 1
ATOM 747 C CA . ARG A 1 96 ? -15.825 1.273 -5.973 1.00 83.50 96 ARG A CA 1
ATOM 748 C C . ARG A 1 96 ? -16.815 0.696 -6.990 1.00 83.50 96 ARG A C 1
ATOM 750 O O . ARG A 1 96 ? -18.007 0.980 -6.902 1.00 83.50 96 ARG A O 1
ATOM 757 N N . LYS A 1 97 ? -16.338 -0.094 -7.957 1.00 83.31 97 LYS A N 1
ATOM 758 C CA . LYS A 1 97 ? -17.192 -0.746 -8.963 1.00 83.31 97 LYS A CA 1
ATOM 759 C C . LYS A 1 97 ? -18.106 -1.802 -8.348 1.00 83.31 97 LYS A C 1
ATOM 761 O O . LYS A 1 97 ? -19.255 -1.904 -8.765 1.00 83.31 97 LYS A O 1
ATOM 766 N N . GLU A 1 98 ? -17.623 -2.559 -7.369 1.00 80.06 98 GLU A N 1
ATOM 767 C CA . GLU A 1 98 ? -18.431 -3.550 -6.653 1.00 80.06 98 GLU A CA 1
ATOM 768 C C . GLU A 1 98 ? -19.587 -2.890 -5.894 1.00 80.06 98 GLU A C 1
ATOM 770 O O . GLU A 1 98 ? -20.724 -3.319 -6.072 1.00 80.06 98 GLU A O 1
ATOM 775 N N . GLY A 1 99 ? -19.340 -1.789 -5.173 1.00 70.94 99 GLY A N 1
ATOM 776 C CA . GLY A 1 99 ? -20.403 -1.025 -4.499 1.00 70.94 99 GLY A CA 1
ATOM 777 C C . GLY A 1 99 ? -21.432 -0.422 -5.464 1.00 70.94 99 GLY A C 1
ATOM 778 O O . GLY A 1 99 ? -22.640 -0.482 -5.242 1.00 70.94 99 GLY A O 1
ATOM 779 N N . LEU A 1 100 ? -20.977 0.097 -6.610 1.00 67.69 100 LEU A N 1
ATOM 780 C CA . LEU A 1 100 ? -21.889 0.559 -7.664 1.00 67.69 100 LEU A CA 1
ATOM 781 C C . LEU A 1 100 ? -22.751 -0.582 -8.229 1.00 67.69 100 LEU A C 1
ATOM 783 O O . LEU A 1 100 ? -23.906 -0.352 -8.581 1.00 67.69 100 LEU A O 1
ATOM 787 N N . ARG A 1 101 ? -22.213 -1.806 -8.307 1.00 67.06 101 ARG A N 1
ATOM 788 C CA . ARG A 1 101 ? -22.928 -2.988 -8.811 1.00 67.06 101 ARG A CA 1
ATOM 789 C C . ARG A 1 101 ? -23.957 -3.524 -7.813 1.00 67.06 101 ARG A C 1
ATOM 791 O O . ARG A 1 101 ? -24.980 -4.045 -8.243 1.00 67.06 101 ARG A O 1
ATOM 798 N N . THR A 1 102 ? -23.706 -3.404 -6.510 1.00 66.75 102 THR A N 1
ATOM 799 C CA . THR A 1 102 ? -24.634 -3.846 -5.455 1.00 66.75 102 THR A CA 1
ATOM 800 C C . THR A 1 102 ? -25.694 -2.801 -5.099 1.00 66.75 102 THR A C 1
ATOM 802 O O . THR A 1 102 ? -26.593 -3.095 -4.318 1.00 66.75 102 THR A O 1
ATOM 805 N N . GLY A 1 103 ? -25.631 -1.596 -5.679 1.00 53.50 103 GLY A N 1
ATOM 806 C CA . GLY A 1 103 ? -26.577 -0.509 -5.399 1.00 53.50 103 GLY A CA 1
ATOM 807 C C . GLY A 1 103 ? -26.354 0.174 -4.046 1.00 53.50 103 GLY A C 1
ATOM 808 O O . GLY A 1 103 ? -27.122 1.058 -3.671 1.00 53.50 103 GLY A O 1
ATOM 809 N N . THR A 1 104 ? -25.292 -0.195 -3.331 1.00 55.12 104 THR A N 1
ATOM 810 C CA . THR A 1 104 ? -24.872 0.429 -2.077 1.00 55.12 104 THR A CA 1
ATOM 811 C C . THR A 1 104 ? -23.556 1.142 -2.356 1.00 55.12 104 THR A C 1
ATOM 813 O O . THR A 1 104 ? -22.539 0.473 -2.553 1.00 55.12 104 THR A O 1
ATOM 816 N N . PRO A 1 105 ? -23.527 2.489 -2.431 1.00 53.41 105 PRO A N 1
ATOM 817 C CA . PRO A 1 105 ? -22.265 3.203 -2.501 1.00 53.41 105 PRO A CA 1
ATOM 818 C C . PRO A 1 105 ? -21.476 2.799 -1.265 1.00 53.41 105 PRO A C 1
ATOM 820 O O . PRO A 1 105 ? -21.876 3.184 -0.170 1.00 53.41 105 PRO A O 1
ATOM 823 N N . LEU A 1 106 ? -20.414 2.006 -1.456 1.00 56.69 106 LEU A N 1
ATOM 824 C CA . LEU A 1 106 ? -19.559 1.561 -0.366 1.00 56.69 106 LEU A CA 1
ATOM 825 C C . LEU A 1 106 ? -18.956 2.809 0.271 1.00 56.69 106 LEU A C 1
ATOM 827 O O . LEU A 1 106 ? -17.994 3.388 -0.240 1.00 56.69 106 LEU A O 1
ATOM 831 N N . SER A 1 107 ? -19.630 3.294 1.306 1.00 50.38 107 SER A N 1
ATOM 832 C CA . SER A 1 107 ? -19.353 4.586 1.914 1.00 50.38 107 SER A CA 1
ATOM 833 C C . SER A 1 107 ? -18.058 4.487 2.714 1.00 50.38 107 SER A C 1
ATOM 835 O O . SER A 1 107 ? -17.595 3.390 3.042 1.00 50.38 107 SER A O 1
ATOM 837 N N . ASP A 1 108 ? -17.471 5.622 3.098 1.00 47.53 108 ASP A N 1
ATOM 838 C CA . ASP A 1 108 ? -16.323 5.607 4.013 1.00 47.53 108 ASP A CA 1
ATOM 839 C C . ASP A 1 108 ? -16.633 4.827 5.312 1.00 47.53 108 ASP A C 1
ATOM 841 O O . ASP A 1 108 ? -15.723 4.277 5.925 1.00 47.53 108 ASP A O 1
ATOM 845 N N . VAL A 1 109 ? -17.915 4.694 5.684 1.00 42.62 109 VAL A N 1
ATOM 846 C CA . VAL A 1 109 ? -18.402 3.920 6.837 1.00 42.62 109 VAL A CA 1
ATOM 847 C C . VAL A 1 109 ? -18.280 2.405 6.626 1.00 42.62 109 VAL A C 1
ATOM 849 O O . VAL A 1 109 ? -17.774 1.712 7.507 1.00 42.62 109 VAL A O 1
ATOM 852 N N . GLU A 1 110 ? -18.667 1.872 5.465 1.00 47.44 110 GLU A N 1
ATOM 853 C CA . GLU A 1 110 ? -18.479 0.442 5.150 1.00 47.44 110 GLU A CA 1
ATOM 854 C C . GLU A 1 110 ? -17.000 0.102 4.998 1.00 47.44 110 GLU A C 1
ATOM 856 O O . GLU A 1 110 ? -16.552 -0.979 5.377 1.00 47.44 110 GLU A O 1
ATOM 861 N N . LEU A 1 111 ? -16.211 1.062 4.527 1.00 47.72 111 LEU A N 1
ATOM 862 C CA . LEU A 1 111 ? -14.769 0.934 4.429 1.00 47.72 111 LEU A CA 1
ATOM 863 C C . LEU A 1 111 ? -14.095 0.904 5.810 1.00 47.72 111 LEU A C 1
ATOM 865 O O . LEU A 1 111 ? -13.129 0.168 6.001 1.00 47.72 111 LEU A O 1
ATOM 869 N N . VAL A 1 112 ? -14.627 1.650 6.783 1.00 44.78 112 VAL A N 1
ATOM 870 C CA . VAL A 1 112 ? -14.235 1.579 8.201 1.00 44.78 112 VAL A CA 1
ATOM 871 C C . VAL A 1 112 ? -14.659 0.247 8.829 1.00 44.78 112 VAL A C 1
ATOM 873 O O . VAL A 1 112 ? -13.850 -0.374 9.510 1.00 44.78 112 VAL A O 1
ATOM 876 N N . ALA A 1 113 ? -15.873 -0.245 8.564 1.00 45.72 113 ALA A N 1
ATOM 877 C CA . ALA A 1 113 ? -16.346 -1.543 9.067 1.00 45.72 113 ALA A CA 1
ATOM 878 C C . ALA A 1 113 ? -15.566 -2.736 8.478 1.00 45.72 113 ALA A C 1
ATOM 880 O O . ALA A 1 113 ? -15.279 -3.711 9.169 1.00 45.72 113 ALA A O 1
ATOM 881 N N . THR A 1 114 ? -15.163 -2.624 7.214 1.00 48.16 114 THR A N 1
ATOM 882 C CA . THR A 1 114 ? -14.297 -3.589 6.529 1.00 48.16 114 THR A CA 1
ATOM 883 C C . THR A 1 114 ? -12.905 -3.589 7.163 1.00 48.16 114 THR A C 1
ATOM 885 O O . THR A 1 114 ? -12.389 -4.636 7.534 1.00 48.16 114 THR A O 1
ATOM 888 N N . VAL A 1 115 ? -12.304 -2.414 7.375 1.00 47.09 115 VAL A N 1
ATOM 889 C CA . VAL A 1 115 ? -11.021 -2.300 8.090 1.00 47.09 115 VAL A CA 1
ATOM 890 C C . VAL A 1 115 ? -11.113 -2.887 9.510 1.00 47.09 115 VAL A C 1
ATOM 892 O O . VAL A 1 115 ? -10.216 -3.634 9.889 1.00 47.09 115 VAL A O 1
ATOM 895 N N . ARG A 1 116 ? -12.209 -2.644 10.241 1.00 52.00 116 ARG A N 1
ATOM 896 C CA . ARG A 1 116 ? -12.487 -3.196 11.582 1.00 52.00 116 ARG A CA 1
ATOM 897 C C . ARG A 1 116 ? -12.436 -4.725 11.615 1.00 52.00 116 ARG A C 1
ATOM 899 O O . ARG A 1 116 ? -11.529 -5.292 12.214 1.00 52.00 116 ARG A O 1
ATOM 906 N N . GLY A 1 117 ? -13.310 -5.392 10.851 1.00 48.94 117 GLY A N 1
ATOM 907 C CA . GLY A 1 117 ? -13.410 -6.863 10.838 1.00 48.94 117 GLY A CA 1
ATOM 908 C C . GLY A 1 117 ? -12.171 -7.586 10.292 1.00 48.94 117 GLY A C 1
ATOM 909 O O . GLY A 1 117 ? -12.105 -8.816 10.258 1.00 48.94 117 GLY A O 1
ATOM 910 N N . ALA A 1 118 ? -11.196 -6.829 9.811 1.00 48.25 118 ALA A N 1
ATOM 911 C CA . ALA A 1 118 ? -9.933 -7.317 9.318 1.00 48.25 118 ALA A CA 1
ATOM 912 C C . ALA A 1 118 ? -8.776 -7.104 10.281 1.00 48.25 118 ALA A C 1
ATOM 914 O O . ALA A 1 118 ? -7.945 -7.995 10.419 1.00 48.25 118 ALA A O 1
ATOM 915 N N . LEU A 1 119 ? -8.732 -5.951 10.952 1.00 52.44 119 LEU A N 1
ATOM 916 C CA . LEU A 1 119 ? -7.843 -5.740 12.087 1.00 52.44 119 LEU A CA 1
ATOM 917 C C . LEU A 1 119 ? -8.154 -6.764 13.188 1.00 52.44 119 LEU A C 1
ATOM 919 O O . LEU A 1 119 ? -7.219 -7.355 13.719 1.00 52.44 119 LEU A O 1
ATOM 923 N N . ASP A 1 120 ? -9.436 -7.095 13.397 1.00 52.62 120 ASP A N 1
ATOM 924 C CA . ASP A 1 120 ? -9.891 -8.152 14.318 1.00 52.62 120 ASP A CA 1
ATOM 925 C C . ASP A 1 120 ? -9.299 -9.525 13.973 1.00 52.62 120 ASP A C 1
ATOM 927 O O . ASP A 1 120 ? -8.956 -10.311 14.849 1.00 52.62 120 ASP A O 1
ATOM 931 N N . ARG A 1 121 ? -9.135 -9.813 12.676 1.00 53.12 121 ARG A N 1
ATOM 932 C CA . ARG A 1 121 ? -8.544 -11.068 12.183 1.00 53.12 121 ARG A CA 1
ATOM 933 C C . ARG A 1 121 ? -7.013 -11.049 12.147 1.00 53.12 121 ARG A C 1
ATOM 935 O O . ARG A 1 121 ? -6.402 -12.092 11.932 1.00 53.12 121 ARG A O 1
ATOM 942 N N . LEU A 1 122 ? -6.396 -9.877 12.299 1.00 52.56 122 LEU A N 1
ATOM 943 C CA . LEU A 1 122 ? -4.962 -9.647 12.105 1.00 52.56 122 LEU A CA 1
ATOM 944 C C . LEU A 1 122 ? -4.197 -9.347 13.394 1.00 52.56 122 LEU A C 1
ATOM 946 O O . LEU A 1 122 ? -2.972 -9.474 13.389 1.00 52.56 122 LEU A O 1
ATOM 950 N N . ALA A 1 123 ? -4.875 -8.948 14.469 1.00 54.00 123 ALA A N 1
ATOM 9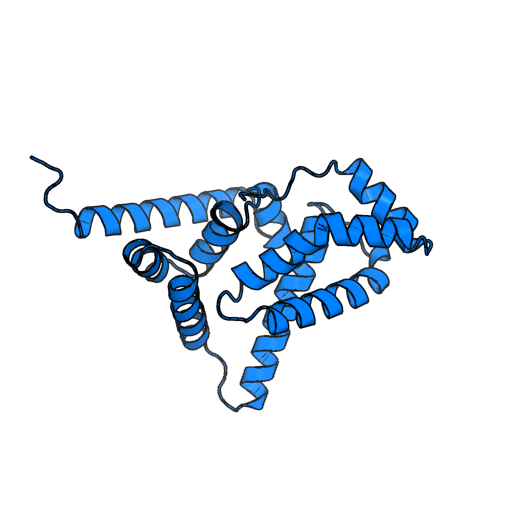51 C CA . ALA A 1 123 ? -4.255 -8.771 15.770 1.00 54.00 123 ALA A CA 1
ATOM 952 C C . ALA A 1 123 ? -4.465 -10.018 16.635 1.00 54.00 123 ALA A C 1
ATOM 954 O O . ALA A 1 123 ? -5.588 -10.407 16.928 1.00 54.00 123 ALA A O 1
ATOM 955 N N . GLU A 1 124 ? -3.375 -10.580 17.153 1.00 56.03 124 GLU A N 1
ATOM 956 C CA . GLU A 1 124 ? -3.416 -11.536 18.272 1.00 56.03 124 GLU A CA 1
ATOM 957 C C . GLU A 1 124 ? -3.820 -10.848 19.601 1.00 56.03 124 GLU A C 1
ATOM 959 O O . GLU A 1 124 ? -3.816 -11.474 20.658 1.00 56.03 124 GLU A O 1
ATOM 964 N N . ASN A 1 125 ? -4.155 -9.549 19.570 1.00 63.91 125 ASN A N 1
ATOM 965 C CA . ASN A 1 125 ? -4.466 -8.725 20.731 1.00 63.91 125 ASN A CA 1
ATOM 966 C C . ASN A 1 125 ? -5.642 -7.775 20.437 1.00 63.91 125 ASN A C 1
ATOM 968 O O . ASN A 1 125 ? -5.496 -6.785 19.718 1.00 63.91 125 ASN A O 1
ATOM 972 N N . GLU A 1 126 ? -6.797 -8.075 21.024 1.00 70.31 126 GLU A N 1
ATOM 973 C CA . GLU A 1 126 ? -8.056 -7.340 20.851 1.00 70.31 126 GLU A CA 1
ATOM 974 C C . GLU A 1 126 ? -7.933 -5.844 21.202 1.00 70.31 126 GLU A C 1
ATOM 976 O O . GLU A 1 126 ? -8.485 -4.993 20.504 1.00 70.31 126 GLU A O 1
ATOM 981 N N . ALA A 1 127 ? -7.118 -5.493 22.205 1.00 69.50 127 ALA A N 1
ATOM 982 C CA . ALA A 1 127 ? -6.894 -4.101 22.598 1.00 69.50 127 ALA A CA 1
ATOM 983 C C . ALA A 1 127 ? -6.146 -3.297 21.520 1.00 69.50 127 ALA A C 1
ATOM 985 O O . ALA A 1 127 ? -6.418 -2.113 21.321 1.00 69.50 127 ALA A O 1
ATOM 986 N N . VAL A 1 128 ? -5.230 -3.928 20.773 1.00 70.81 128 VAL A N 1
ATOM 987 C CA . VAL A 1 128 ? -4.554 -3.276 19.636 1.00 70.81 128 VAL A CA 1
ATOM 988 C C . VAL A 1 128 ? -5.549 -2.991 18.516 1.00 70.81 128 VAL A C 1
ATOM 990 O O . VAL A 1 128 ? -5.502 -1.909 17.928 1.00 70.81 128 VAL A O 1
ATOM 993 N N . THR A 1 129 ? -6.474 -3.911 18.243 1.00 72.06 129 THR A N 1
ATOM 994 C CA . THR A 1 129 ? -7.512 -3.681 17.235 1.00 72.06 129 THR A CA 1
ATOM 995 C C . THR A 1 129 ? -8.424 -2.525 17.618 1.00 72.06 129 THR A C 1
ATOM 997 O O . THR A 1 129 ? -8.593 -1.598 16.826 1.00 72.06 129 THR A O 1
ATOM 1000 N N . GLN A 1 130 ? -8.942 -2.521 18.847 1.00 75.56 130 GLN A N 1
ATOM 1001 C CA . GLN A 1 130 ? -9.814 -1.448 19.330 1.00 75.56 130 GLN A CA 1
ATOM 1002 C C . GLN A 1 130 ? -9.111 -0.081 19.331 1.00 75.56 130 GLN A C 1
ATOM 1004 O O . GLN A 1 130 ? -9.723 0.945 19.021 1.00 75.56 130 GLN A O 1
ATOM 1009 N N . ALA A 1 131 ? -7.806 -0.053 19.612 1.00 74.75 131 ALA A N 1
ATOM 1010 C CA . ALA A 1 131 ? -7.013 1.166 19.538 1.00 74.75 131 ALA A CA 1
ATOM 1011 C C . ALA A 1 131 ? -6.858 1.671 18.090 1.00 74.75 131 ALA A C 1
ATOM 1013 O O . ALA A 1 131 ? -7.010 2.868 17.826 1.00 74.75 131 ALA A O 1
ATOM 1014 N N . LEU A 1 132 ? -6.583 0.772 17.137 1.00 77.19 132 LEU A N 1
ATOM 1015 C CA . LEU A 1 132 ? -6.476 1.113 15.715 1.00 77.19 132 LEU A CA 1
ATOM 1016 C C . LEU A 1 132 ? -7.818 1.570 15.123 1.00 77.19 132 LEU A C 1
ATOM 1018 O O . LEU A 1 132 ? -7.824 2.466 14.279 1.00 77.19 132 LEU A O 1
ATOM 1022 N N . ASP A 1 133 ? -8.938 1.035 15.609 1.00 76.12 133 ASP A N 1
ATOM 1023 C CA . ASP A 1 133 ? -10.301 1.427 15.223 1.00 76.12 133 ASP A CA 1
ATOM 1024 C C . ASP A 1 133 ? -10.620 2.902 15.509 1.00 76.12 133 ASP A C 1
ATOM 1026 O O . ASP A 1 133 ? -11.459 3.508 14.839 1.00 76.12 133 ASP A O 1
ATOM 1030 N N . ARG A 1 134 ? -9.954 3.506 16.498 1.00 80.69 134 ARG A N 1
ATOM 1031 C CA . ARG A 1 134 ? -10.143 4.924 16.842 1.00 80.69 134 ARG A CA 1
ATOM 1032 C C . ARG A 1 134 ? -9.314 5.869 15.977 1.00 80.69 134 ARG A C 1
ATOM 1034 O O . ARG A 1 134 ? -9.492 7.086 16.058 1.00 80.69 134 ARG A O 1
ATOM 1041 N N . LEU A 1 135 ? -8.403 5.343 15.162 1.00 82.62 135 LEU A N 1
ATOM 1042 C CA . LEU A 1 135 ? -7.555 6.164 14.313 1.00 82.62 135 LEU A CA 1
ATOM 1043 C C . LEU A 1 135 ? -8.253 6.521 12.994 1.00 82.62 135 LEU A C 1
ATOM 1045 O O . LEU A 1 135 ? -8.864 5.671 12.345 1.00 82.62 135 LEU A O 1
ATOM 1049 N N . PRO A 1 136 ? -8.075 7.760 12.501 1.00 86.44 136 PRO A N 1
ATOM 1050 C CA . PRO A 1 136 ? -8.399 8.099 11.125 1.00 86.44 136 PRO A CA 1
ATOM 1051 C C . PRO A 1 136 ? -7.742 7.129 10.135 1.00 86.44 136 PRO A C 1
ATOM 1053 O O . PRO A 1 136 ? -6.562 6.792 10.247 1.00 86.44 136 PRO A O 1
ATOM 1056 N N . ARG A 1 137 ? -8.477 6.720 9.098 1.00 80.88 137 ARG A N 1
ATOM 1057 C CA . ARG A 1 137 ? -8.025 5.685 8.151 1.00 80.88 137 ARG A CA 1
ATOM 1058 C C . ARG A 1 137 ? -6.682 5.986 7.484 1.00 80.88 137 ARG A C 1
ATOM 1060 O O . ARG A 1 137 ? -5.891 5.084 7.233 1.00 80.88 137 ARG A O 1
ATOM 1067 N N . ASN A 1 138 ? -6.409 7.254 7.189 1.00 85.81 138 ASN A N 1
ATOM 1068 C CA . ASN A 1 138 ? -5.136 7.675 6.604 1.00 85.81 138 ASN A CA 1
ATOM 1069 C C . ASN A 1 138 ? -3.938 7.481 7.556 1.00 85.81 138 ASN A C 1
ATOM 1071 O O . ASN A 1 138 ? -2.806 7.418 7.080 1.00 85.81 138 ASN A O 1
ATOM 1075 N N . GLN A 1 139 ? -4.177 7.400 8.866 1.00 89.62 139 GLN A N 1
ATOM 1076 C CA . GLN A 1 139 ? -3.190 7.057 9.885 1.00 89.62 139 GLN A CA 1
ATOM 1077 C C . GLN A 1 139 ? -3.045 5.539 10.004 1.00 89.62 139 GLN A C 1
ATOM 1079 O O . GLN A 1 139 ? -1.918 5.056 9.941 1.00 89.62 139 GLN A O 1
ATOM 1084 N N . VAL A 1 140 ? -4.160 4.793 10.063 1.00 86.38 140 VAL A N 1
ATOM 1085 C CA . VAL A 1 140 ? -4.154 3.314 10.053 1.00 86.38 140 VAL A CA 1
ATOM 1086 C C . VAL A 1 140 ? -3.385 2.786 8.848 1.00 86.38 140 VAL A C 1
ATOM 1088 O O . VAL A 1 140 ? -2.505 1.952 9.002 1.00 86.38 140 VAL A O 1
ATOM 1091 N N . GLU A 1 141 ? -3.648 3.319 7.654 1.00 87.81 141 GLU A N 1
ATOM 1092 C CA . GLU A 1 141 ? -2.973 2.907 6.420 1.00 87.81 141 GLU A CA 1
ATOM 1093 C C . GLU A 1 141 ? -1.445 3.088 6.515 1.00 87.81 141 GLU A C 1
ATOM 1095 O O . GLU A 1 141 ? -0.693 2.198 6.129 1.00 87.81 141 GLU A O 1
ATOM 1100 N N . VAL A 1 142 ? -0.970 4.199 7.092 1.00 89.25 142 VAL A N 1
ATOM 1101 C CA . VAL A 1 142 ? 0.470 4.447 7.297 1.00 89.25 142 VAL A CA 1
ATOM 1102 C C . VAL A 1 142 ? 1.056 3.521 8.368 1.00 89.25 142 VAL A C 1
ATOM 1104 O O . VAL A 1 142 ? 2.149 2.992 8.177 1.00 89.25 142 VAL A O 1
ATOM 1107 N N . VAL A 1 143 ? 0.338 3.296 9.471 1.00 85.81 143 VAL A N 1
ATOM 1108 C CA . VAL A 1 143 ? 0.754 2.380 10.545 1.00 85.81 143 VAL A CA 1
ATOM 1109 C C . VAL A 1 143 ? 0.862 0.948 10.022 1.00 85.81 143 VAL A C 1
ATOM 1111 O O . VAL A 1 143 ? 1.875 0.292 10.247 1.00 85.81 143 VAL A O 1
ATOM 1114 N N . MET A 1 144 ? -0.135 0.483 9.270 1.00 83.81 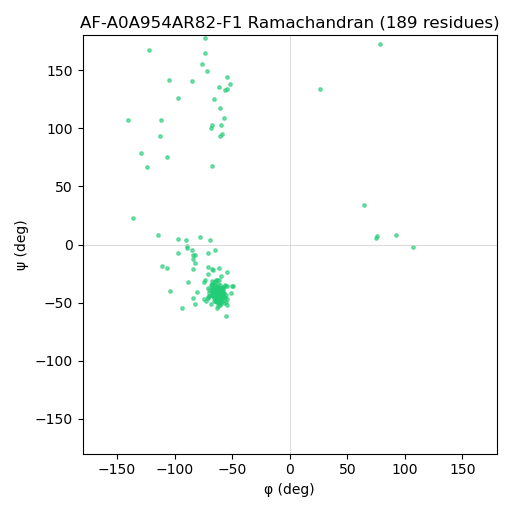144 MET A N 1
ATOM 1115 C CA . MET A 1 144 ? -0.162 -0.858 8.688 1.00 83.81 144 MET A CA 1
ATOM 1116 C C . MET A 1 144 ? 0.964 -1.049 7.679 1.00 83.81 144 MET A C 1
ATOM 1118 O O . MET A 1 144 ? 1.692 -2.035 7.766 1.00 83.81 144 MET A O 1
ATOM 1122 N N . LEU A 1 145 ? 1.159 -0.087 6.771 1.00 84.50 145 LEU A N 1
ATOM 1123 C CA . LEU A 1 145 ? 2.266 -0.144 5.823 1.00 84.50 145 LEU A CA 1
ATOM 1124 C C . LEU A 1 145 ? 3.608 -0.264 6.552 1.00 84.50 145 LEU A C 1
ATOM 1126 O O . LEU A 1 145 ? 4.396 -1.116 6.179 1.00 84.50 145 LEU A O 1
ATOM 1130 N N . ILE A 1 146 ? 3.861 0.526 7.599 1.00 83.25 146 ILE A N 1
ATOM 1131 C CA . ILE A 1 146 ? 5.184 0.589 8.244 1.00 83.25 146 ILE A CA 1
ATOM 1132 C C . ILE A 1 146 ? 5.421 -0.542 9.242 1.00 83.25 146 ILE A C 1
ATOM 1134 O O . ILE A 1 146 ? 6.451 -1.206 9.186 1.00 83.25 146 ILE A O 1
ATOM 1138 N N . PHE A 1 147 ? 4.506 -0.760 10.184 1.00 78.56 147 PHE A N 1
ATOM 1139 C CA . PHE A 1 147 ? 4.757 -1.661 11.311 1.00 78.56 147 PHE A CA 1
ATOM 1140 C C . PHE A 1 147 ? 4.385 -3.107 11.012 1.00 78.56 147 PHE A C 1
ATOM 1142 O O . PHE A 1 147 ? 5.039 -4.020 11.512 1.00 78.56 147 PHE A O 1
ATOM 1149 N N . LYS A 1 148 ? 3.355 -3.323 10.188 1.00 76.94 148 LYS A N 1
ATOM 1150 C CA . LYS A 1 148 ? 2.905 -4.669 9.832 1.00 76.94 148 LYS A CA 1
ATOM 1151 C C . LYS A 1 148 ? 3.551 -5.144 8.540 1.00 76.94 148 LYS A C 1
ATOM 1153 O O . LYS A 1 148 ? 4.166 -6.205 8.506 1.00 76.94 148 LYS A O 1
ATOM 1158 N N . GLU A 1 149 ? 3.410 -4.354 7.484 1.00 76.88 149 GLU A N 1
ATOM 1159 C CA . GLU A 1 149 ? 3.929 -4.707 6.165 1.00 76.88 149 GLU A CA 1
ATOM 1160 C C . GLU A 1 149 ? 5.372 -4.227 5.957 1.00 76.88 149 GLU A C 1
ATOM 1162 O O . GLU A 1 149 ? 5.929 -4.465 4.896 1.00 76.88 149 GLU A O 1
ATOM 1167 N N . GLY A 1 150 ? 5.967 -3.550 6.949 1.00 73.06 150 GLY A N 1
ATOM 1168 C CA . GLY A 1 150 ? 7.384 -3.204 7.016 1.00 73.06 150 GLY A CA 1
ATOM 1169 C C . GLY A 1 150 ? 7.862 -2.050 6.131 1.00 73.06 150 GLY A C 1
ATOM 1170 O O . GLY A 1 150 ? 9.048 -1.782 6.074 1.00 73.06 150 GLY A O 1
ATOM 1171 N N . PHE A 1 151 ? 7.008 -1.307 5.445 1.00 81.62 151 PHE A N 1
ATOM 1172 C CA . PHE A 1 151 ? 7.399 -0.223 4.539 1.00 81.62 151 PHE A CA 1
ATOM 1173 C C . PHE A 1 151 ? 8.296 0.831 5.217 1.00 81.62 151 PHE A C 1
ATOM 1175 O O . PHE A 1 151 ? 8.111 1.195 6.376 1.00 81.62 151 PHE A O 1
ATOM 1182 N N . THR A 1 152 ? 9.265 1.379 4.477 1.00 85.12 152 THR A N 1
ATOM 1183 C CA . THR A 1 152 ? 10.031 2.547 4.941 1.00 85.12 152 THR A CA 1
ATOM 1184 C C . THR A 1 152 ? 9.186 3.812 4.800 1.00 85.12 152 THR A C 1
ATOM 1186 O O . THR A 1 152 ? 8.309 3.887 3.940 1.00 85.12 152 THR A O 1
ATOM 1189 N N . CYS A 1 153 ? 9.462 4.861 5.582 1.00 85.50 153 CYS A N 1
ATOM 1190 C CA . CYS A 1 153 ? 8.720 6.124 5.466 1.00 85.50 153 CYS A CA 1
ATOM 1191 C C . CYS A 1 153 ? 8.802 6.740 4.058 1.00 85.50 153 CYS A C 1
ATOM 1193 O O . CYS A 1 153 ? 7.810 7.272 3.559 1.00 85.50 153 CYS A O 1
ATOM 1195 N N . SER A 1 154 ? 9.968 6.664 3.408 1.00 85.06 154 SER A N 1
ATOM 1196 C CA . SER A 1 154 ? 10.161 7.125 2.027 1.00 85.06 154 SER A CA 1
ATOM 1197 C C . SER A 1 154 ? 9.370 6.278 1.032 1.00 85.06 154 SER A C 1
ATOM 1199 O O . SER A 1 154 ? 8.755 6.813 0.112 1.00 85.06 154 SER A O 1
ATOM 1201 N N . GLY A 1 155 ? 9.335 4.969 1.254 1.00 85.19 155 GLY A N 1
ATOM 1202 C CA . GLY A 1 155 ? 8.543 4.031 0.484 1.00 85.19 155 GLY A CA 1
ATOM 1203 C C . GLY A 1 155 ? 7.035 4.273 0.584 1.00 85.19 155 GLY A C 1
ATOM 1204 O O . GLY A 1 155 ? 6.349 4.370 -0.432 1.00 85.19 155 GLY A O 1
ATOM 1205 N N . VAL A 1 156 ? 6.524 4.492 1.800 1.00 88.06 156 VAL A N 1
ATOM 1206 C CA . VAL A 1 156 ? 5.127 4.897 2.032 1.00 88.06 156 VAL A CA 1
ATOM 1207 C C . VAL A 1 156 ? 4.814 6.234 1.366 1.00 88.06 156 VAL A C 1
ATOM 1209 O O . VAL A 1 156 ? 3.754 6.377 0.760 1.00 88.06 156 VAL A O 1
ATOM 1212 N N . ALA A 1 157 ? 5.723 7.209 1.445 1.00 88.69 157 ALA A N 1
ATOM 1213 C CA . ALA A 1 157 ? 5.552 8.502 0.788 1.00 88.69 157 ALA A CA 1
ATOM 1214 C C . ALA A 1 157 ? 5.396 8.342 -0.735 1.00 88.69 157 ALA A C 1
ATOM 1216 O O . ALA A 1 157 ? 4.466 8.902 -1.318 1.00 88.69 157 ALA A O 1
ATOM 1217 N N . ALA A 1 158 ? 6.250 7.523 -1.358 1.00 87.25 158 ALA A N 1
ATOM 1218 C CA . ALA A 1 158 ? 6.185 7.217 -2.785 1.00 87.25 158 ALA A CA 1
ATOM 1219 C C . ALA A 1 158 ? 4.887 6.485 -3.166 1.00 87.25 158 ALA A C 1
ATOM 1221 O O . ALA A 1 158 ? 4.203 6.901 -4.100 1.00 87.25 158 ALA A O 1
ATOM 1222 N N . LEU A 1 159 ? 4.517 5.444 -2.413 1.00 88.94 159 LEU A N 1
ATOM 1223 C CA . LEU A 1 159 ? 3.306 4.650 -2.638 1.00 88.94 159 LEU A CA 1
ATOM 1224 C C . LEU A 1 159 ? 2.038 5.503 -2.532 1.00 88.94 159 LEU A C 1
ATOM 1226 O O . LEU A 1 159 ? 1.158 5.424 -3.389 1.00 88.94 159 LEU A O 1
ATOM 1230 N N . LEU A 1 160 ? 1.934 6.314 -1.476 1.00 89.12 160 LEU A N 1
ATOM 1231 C CA . LEU A 1 160 ? 0.752 7.131 -1.202 1.00 89.12 160 LEU A CA 1
ATOM 1232 C C . LEU A 1 160 ? 0.730 8.447 -1.992 1.00 89.12 160 LEU A C 1
ATOM 1234 O O . LEU A 1 160 ? -0.285 9.142 -1.955 1.00 89.12 160 LEU A O 1
ATOM 1238 N N . GLY A 1 161 ? 1.819 8.807 -2.680 1.00 88.25 161 GLY A N 1
ATOM 1239 C CA . GLY A 1 161 ? 1.933 10.069 -3.414 1.00 88.25 161 GLY A CA 1
ATOM 1240 C C . GLY A 1 161 ? 1.890 11.305 -2.508 1.00 88.25 161 GLY A C 1
ATOM 1241 O O . GLY A 1 161 ? 1.327 12.328 -2.890 1.00 88.25 161 GLY A O 1
ATOM 1242 N N . ILE A 1 162 ? 2.443 11.208 -1.295 1.00 91.31 162 ILE A N 1
ATOM 1243 C CA . ILE A 1 162 ? 2.468 12.287 -0.290 1.00 91.31 162 ILE A CA 1
ATOM 1244 C C . ILE A 1 162 ? 3.904 12.624 0.123 1.00 91.31 162 ILE A C 1
ATOM 1246 O O . ILE A 1 162 ? 4.834 11.874 -0.159 1.00 91.31 162 ILE A O 1
ATOM 1250 N N . SER A 1 163 ? 4.107 13.745 0.824 1.00 90.06 163 SER A N 1
ATOM 1251 C CA . SER A 1 163 ? 5.445 14.113 1.306 1.00 90.06 163 SER A CA 1
ATOM 1252 C C . SER A 1 163 ? 5.911 13.217 2.471 1.00 90.06 163 SER A C 1
ATOM 1254 O O . SER A 1 163 ? 5.079 12.811 3.292 1.00 90.06 163 SER A O 1
ATOM 1256 N N . PRO A 1 164 ? 7.229 12.969 2.632 1.00 88.50 164 PRO A N 1
ATOM 1257 C CA . PRO A 1 164 ? 7.765 12.293 3.818 1.00 88.50 164 PRO A CA 1
ATOM 1258 C C . PRO A 1 164 ? 7.355 12.980 5.130 1.00 88.50 164 PRO A C 1
ATOM 1260 O O . PRO A 1 164 ? 7.038 12.310 6.110 1.00 88.50 164 PRO A O 1
ATOM 1263 N N . SER A 1 165 ? 7.263 14.314 5.137 1.00 91.88 165 SER A N 1
ATOM 1264 C CA . SER A 1 165 ? 6.766 15.087 6.281 1.00 91.88 165 SER A CA 1
ATOM 1265 C C . SER A 1 165 ? 5.313 14.748 6.623 1.00 91.88 165 SER A C 1
ATOM 1267 O O . SER A 1 165 ? 4.964 14.647 7.798 1.00 91.88 165 SER A O 1
ATOM 1269 N N . THR A 1 166 ? 4.464 14.513 5.618 1.00 93.44 166 THR A N 1
ATOM 1270 C CA . THR A 1 166 ? 3.075 14.070 5.813 1.00 93.44 166 THR A CA 1
ATOM 1271 C C . THR A 1 166 ? 3.019 12.664 6.411 1.00 93.44 166 THR A C 1
ATOM 1273 O O . THR A 1 166 ? 2.198 12.428 7.295 1.00 93.44 166 THR A O 1
ATOM 1276 N N . VAL A 1 167 ? 3.896 11.748 5.982 1.00 91.25 167 VAL A N 1
ATOM 1277 C CA . VAL A 1 167 ? 4.014 10.405 6.585 1.00 91.25 167 VAL A CA 1
ATOM 1278 C C . VAL A 1 167 ? 4.386 10.523 8.064 1.00 91.25 167 VAL A C 1
ATOM 1280 O O . VAL A 1 167 ? 3.673 10.000 8.918 1.00 91.25 167 VAL A O 1
ATOM 1283 N N . SER A 1 168 ? 5.437 11.284 8.381 1.00 89.00 168 SER A N 1
ATOM 1284 C CA . SER A 1 168 ? 5.886 11.523 9.760 1.00 89.00 168 SER A CA 1
ATOM 1285 C C . SER A 1 168 ? 4.819 12.193 10.628 1.00 89.00 168 SER A C 1
ATOM 1287 O O . SER A 1 168 ? 4.672 11.854 11.801 1.00 89.00 168 SER A O 1
ATOM 1289 N N . CYS A 1 169 ? 4.053 13.130 10.064 1.00 93.56 169 CYS A N 1
ATOM 1290 C CA . CYS A 1 169 ? 2.935 13.772 10.750 1.00 93.56 169 CYS A CA 1
ATOM 1291 C C . CYS A 1 169 ? 1.832 12.758 11.087 1.00 93.56 169 CYS A C 1
ATOM 1293 O O . CYS A 1 169 ? 1.427 12.657 12.241 1.00 93.56 169 CYS A O 1
ATOM 1295 N N . ARG A 1 170 ? 1.413 11.935 10.116 1.00 92.62 170 ARG A N 1
ATOM 1296 C CA . ARG A 1 170 ? 0.398 10.890 10.333 1.00 92.62 170 ARG A CA 1
ATOM 1297 C C . ARG A 1 170 ? 0.836 9.862 11.372 1.00 92.62 170 ARG A C 1
ATOM 1299 O O . ARG A 1 170 ? 0.023 9.496 12.211 1.00 92.62 170 ARG A O 1
ATOM 1306 N N . LEU A 1 171 ? 2.105 9.450 11.357 1.00 86.75 171 LEU A N 1
ATOM 1307 C CA . LEU A 1 171 ? 2.677 8.564 12.377 1.00 86.75 171 LEU A CA 1
ATOM 1308 C C . LEU A 1 171 ? 2.647 9.185 13.773 1.00 86.75 171 LEU A C 1
ATOM 1310 O O . LEU A 1 171 ? 2.303 8.510 14.739 1.00 86.75 171 LEU A O 1
ATOM 1314 N N . ARG A 1 172 ? 3.003 10.470 13.883 1.00 84.75 172 ARG A N 1
ATOM 1315 C CA . ARG A 1 172 ? 2.955 11.193 15.156 1.00 84.75 172 ARG A CA 1
ATOM 1316 C C . ARG A 1 172 ? 1.529 11.250 15.695 1.00 84.75 172 ARG A C 1
ATOM 1318 O O . ARG A 1 172 ? 1.318 10.852 16.833 1.00 84.75 172 ARG A O 1
ATOM 1325 N N . CYS A 1 173 ? 0.567 11.668 14.871 1.00 88.00 173 CYS A N 1
ATOM 1326 C CA . CYS A 1 173 ? -0.840 11.715 15.263 1.00 88.00 173 CYS A CA 1
ATOM 1327 C C . CYS A 1 173 ? -1.362 10.333 15.674 1.00 88.00 173 CYS A C 1
ATOM 1329 O O . CYS A 1 173 ? -1.987 10.221 16.722 1.00 88.00 173 CYS A O 1
ATOM 1331 N N . ALA A 1 174 ? -1.035 9.284 14.909 1.00 84.38 174 ALA A N 1
ATOM 1332 C CA . ALA A 1 174 ? -1.405 7.912 15.244 1.00 84.38 174 ALA A CA 1
ATOM 1333 C C . ALA A 1 174 ? -0.877 7.514 16.625 1.00 84.38 174 ALA A C 1
ATOM 1335 O O . ALA A 1 174 ? -1.628 7.051 17.476 1.00 84.38 174 ALA A O 1
ATOM 1336 N N . ARG A 1 175 ? 0.417 7.743 16.874 1.00 81.88 175 ARG A N 1
ATOM 1337 C CA . ARG A 1 175 ? 1.058 7.427 18.153 1.00 81.88 175 ARG A CA 1
ATOM 1338 C C . ARG A 1 175 ? 0.427 8.193 19.313 1.00 81.88 175 ARG A C 1
ATOM 1340 O O . ARG A 1 175 ? 0.206 7.608 20.368 1.00 81.88 175 ARG A O 1
ATOM 1347 N N . ASP A 1 176 ? 0.160 9.483 19.135 1.00 81.38 176 ASP A N 1
ATOM 1348 C CA . ASP A 1 176 ? -0.393 10.323 20.196 1.00 81.38 176 ASP A CA 1
ATOM 1349 C C . ASP A 1 176 ? -1.839 9.897 20.536 1.00 81.38 176 ASP A C 1
ATOM 1351 O O . ASP A 1 176 ? -2.180 9.795 21.715 1.00 81.38 176 ASP A O 1
ATOM 1355 N N . SER A 1 177 ? -2.649 9.539 19.531 1.00 82.38 177 SER A N 1
ATOM 1356 C CA . SER A 1 177 ? -3.992 8.970 19.718 1.00 82.38 177 SER A CA 1
ATOM 1357 C C . SER A 1 177 ? -3.970 7.591 20.388 1.00 82.38 177 SER A C 1
ATOM 1359 O O . SER A 1 177 ? -4.734 7.362 21.325 1.00 82.38 177 SER A O 1
ATOM 1361 N N . LEU A 1 178 ? -3.072 6.692 19.966 1.00 79.88 178 LEU A N 1
ATOM 1362 C CA . LEU A 1 178 ? -2.920 5.369 20.584 1.00 79.88 178 LEU A CA 1
ATOM 1363 C C . LEU A 1 178 ? -2.459 5.479 22.043 1.00 79.88 178 LEU A C 1
ATOM 1365 O O . LEU A 1 178 ? -2.989 4.788 22.906 1.00 79.88 178 LEU A O 1
ATOM 1369 N N . ARG A 1 179 ? -1.519 6.386 22.350 1.00 76.62 179 ARG A N 1
ATOM 1370 C CA . ARG A 1 179 ? -1.073 6.630 23.731 1.00 76.62 179 ARG A CA 1
ATOM 1371 C C . ARG A 1 179 ? -2.211 7.145 24.610 1.00 76.62 179 ARG A C 1
ATOM 1373 O O . ARG A 1 179 ? -2.331 6.712 25.748 1.00 76.62 179 ARG A O 1
ATOM 1380 N N . GLY A 1 180 ? -3.046 8.046 24.090 1.00 76.19 180 GLY A N 1
ATOM 1381 C CA . GLY A 1 180 ? -4.232 8.519 24.806 1.00 76.19 180 GLY A CA 1
ATOM 1382 C C . GLY A 1 180 ? -5.203 7.385 25.147 1.00 76.19 180 GLY A C 1
ATOM 1383 O O . GLY A 1 180 ? -5.702 7.339 26.264 1.00 76.19 180 GLY A O 1
ATOM 1384 N N . TYR A 1 181 ? -5.414 6.449 24.216 1.00 77.62 181 TYR A N 1
ATOM 1385 C CA . TYR A 1 181 ? -6.271 5.281 24.424 1.00 77.62 181 TYR A CA 1
ATOM 1386 C C . TYR A 1 181 ? -5.738 4.357 25.526 1.00 77.62 181 TYR A C 1
ATOM 1388 O O . TYR A 1 181 ? -6.436 4.120 26.510 1.00 77.62 181 TYR A O 1
ATOM 1396 N N . PHE A 1 182 ? -4.482 3.915 25.417 1.00 73.19 182 PHE A N 1
ATOM 1397 C CA . PHE A 1 182 ? -3.896 3.005 26.407 1.00 73.19 182 PHE A CA 1
ATOM 1398 C C . PHE A 1 182 ? -3.755 3.643 27.794 1.00 73.19 182 PHE A C 1
ATOM 1400 O O . PHE A 1 182 ? -3.946 2.960 28.789 1.00 73.19 182 PHE A O 1
ATOM 1407 N N . ASN A 1 183 ? -3.510 4.954 27.884 1.00 75.25 183 ASN A N 1
ATOM 1408 C CA . ASN A 1 183 ? -3.492 5.649 29.175 1.00 75.25 183 ASN A CA 1
ATOM 1409 C C . ASN A 1 183 ? -4.893 5.794 29.799 1.00 75.25 183 ASN A C 1
ATOM 1411 O O . ASN A 1 183 ? -4.999 5.938 31.010 1.00 75.25 183 ASN A O 1
ATOM 1415 N N . SER A 1 184 ? -5.962 5.799 28.995 1.00 67.75 184 SER A N 1
ATOM 1416 C CA . SER A 1 184 ? -7.341 5.885 29.499 1.00 67.75 184 SER A CA 1
ATOM 1417 C C . SER A 1 184 ? -7.935 4.537 29.917 1.00 67.75 184 SER A C 1
ATOM 1419 O O . SER A 1 184 ? -8.878 4.522 30.702 1.00 67.75 184 SER A O 1
ATOM 1421 N N . GLU A 1 185 ? -7.392 3.424 29.412 1.00 64.06 185 GLU A N 1
ATOM 1422 C CA . GLU A 1 185 ? -7.832 2.064 29.765 1.00 64.06 185 GLU A CA 1
ATOM 1423 C C . GLU A 1 185 ? -6.970 1.397 30.849 1.00 64.06 185 GLU A C 1
ATOM 1425 O O . GLU A 1 185 ? -7.355 0.348 31.355 1.00 64.06 185 GLU A O 1
ATOM 1430 N N . ASP A 1 186 ? -5.853 2.015 31.251 1.00 51.72 186 ASP A N 1
ATOM 1431 C CA . ASP A 1 186 ? -4.914 1.485 32.251 1.00 51.72 186 ASP A CA 1
ATOM 1432 C C . ASP A 1 186 ? -4.717 2.493 33.418 1.00 51.72 186 ASP A C 1
ATOM 1434 O O . ASP A 1 186 ? -3.642 3.084 33.560 1.00 51.72 186 ASP A O 1
ATOM 1438 N N . PRO A 1 187 ? -5.748 2.764 34.252 1.00 50.12 187 PRO A N 1
ATOM 1439 C CA . PRO A 1 187 ? -5.662 3.753 35.335 1.00 50.12 187 PRO A CA 1
ATOM 1440 C C . PRO A 1 187 ? -4.769 3.324 36.517 1.00 50.12 187 PRO A C 1
ATOM 1442 O O . PRO A 1 187 ? -4.508 4.138 37.398 1.00 50.12 187 PRO A O 1
ATOM 1445 N N . GLU A 1 188 ? -4.284 2.078 36.556 1.00 45.53 188 GLU A N 1
ATOM 1446 C CA . GLU A 1 188 ? -3.548 1.508 37.701 1.00 45.53 188 GLU A CA 1
ATOM 1447 C C . GLU A 1 188 ? -2.009 1.559 37.571 1.00 45.53 188 GLU A C 1
ATOM 1449 O O . GLU A 1 188 ? -1.303 1.062 38.445 1.00 45.53 188 GLU A O 1
ATOM 1454 N N . ARG A 1 189 ? -1.447 2.173 36.517 1.00 49.47 189 ARG A N 1
ATOM 1455 C CA . ARG A 1 189 ? 0.023 2.282 36.340 1.00 49.47 189 ARG A CA 1
ATOM 1456 C C . ARG A 1 189 ? 0.679 3.516 36.971 1.00 49.47 189 ARG A C 1
ATOM 1458 O O . ARG A 1 189 ? 1.903 3.627 36.926 1.00 49.47 189 ARG A O 1
ATOM 1465 N N . GLU A 1 190 ? -0.097 4.414 37.570 1.00 42.78 190 GLU A N 1
ATOM 1466 C CA . GLU A 1 190 ? 0.407 5.495 38.429 1.00 42.78 190 GLU A CA 1
ATOM 1467 C C . GLU A 1 190 ? 0.095 5.179 39.900 1.00 42.78 190 GLU A C 1
ATOM 1469 O O . GLU A 1 190 ? -0.822 5.738 40.499 1.00 42.78 190 GLU A O 1
ATOM 1474 N N . SER A 1 191 ? 0.844 4.246 40.494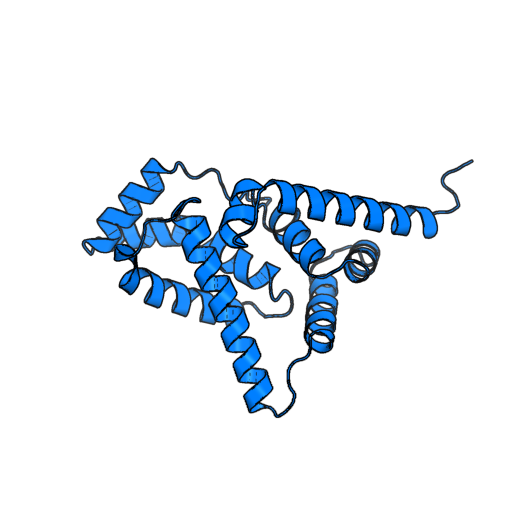 1.00 36.25 191 SER A N 1
ATOM 1475 C CA . SER A 1 191 ? 1.001 4.086 41.951 1.00 36.25 191 SER A CA 1
ATOM 1476 C C . SER A 1 191 ? 2.331 3.417 42.273 1.00 36.25 191 SER A C 1
ATOM 1478 O O . SER A 1 191 ? 2.664 2.416 41.603 1.00 36.25 191 SER A O 1
#

Foldseek 3Di:
DQDEVPPPPLVLLVVLLVCVLVVNVVSLVVNCVSQVLLLLLLLCLQQVLDDPVLSVVLSVVLSVVCSVCSVVPPDDQGPNLVSSLSSNVSSVVVVQVVCVVVVHRCDVVVSLVRLLVRLVVVDPDPLVSVLLSPADSVLSSLCSVCVPSNYDLSSCCSNVVHDSVVSVVSPVVSVVSSVVSVCVVCVPPPD

Solvent-accessible surface area (backbone atoms only — not comparable to full-atom values): 10341 Å² total; per-residue (Å²): 134,84,43,40,53,62,88,67,55,67,70,61,56,49,52,27,53,54,41,30,70,77,64,36,64,64,34,36,50,52,47,45,68,69,43,45,62,55,32,41,41,40,33,37,40,74,42,46,53,55,51,74,64,62,41,46,54,45,41,52,55,34,52,62,54,44,67,79,44,58,89,72,75,81,64,86,59,50,70,66,16,51,53,21,30,50,24,37,51,50,48,52,51,51,54,53,51,51,16,61,72,72,75,44,75,71,39,77,64,56,53,48,52,38,41,43,70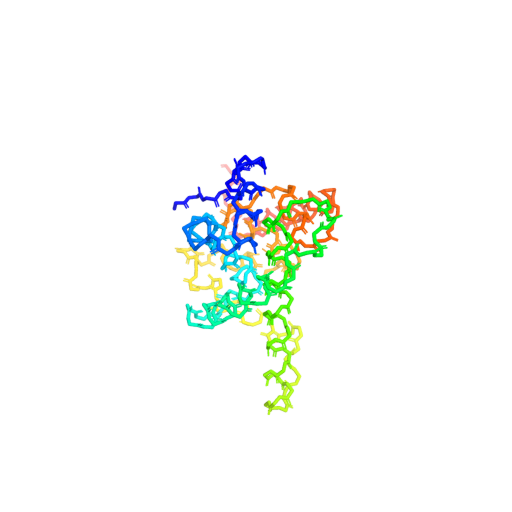,15,37,60,74,68,42,101,41,70,67,59,31,59,46,52,68,73,44,59,65,78,28,44,35,52,48,37,32,35,75,65,48,16,30,37,63,64,48,48,14,32,33,71,73,48,52,54,66,55,46,55,49,34,52,49,53,43,52,54,53,43,51,54,50,55,56,71,76,46,77,78,79,83,120

Sequence (191 aa):
MLTAMRNHKAPEVLDLVVRARDGDRAAFGDLYSLIGPSVRAAIRAKFPAWDSADVEDVAQETWLNALEKLDTQRKTGGFEGWICSIARNKAIDRHRKEGLRTGTPLSDVELVATVRGALDRLAENEAVTQALDRLPRNQVEVVMLIFKEGFTCSGVAALLGISPSTVSCRLRCARDSLRGYFNSEDPERES

Secondary structure (DSSP, 8-state):
----S----HHHHHHHHHHHHTT-HHHHHHHHHHHHHHHHHHHHHH-TTS-HHHHHHHHHHHHHHHHHTGGG---TTHHHHHHHHHHHHHHHHHHHHHHHHHTS---HHHHHHHHHHHHHHH-S-HHHHHHHHTS-HHHHHHHIIIIIS---HHHHHHHHT--HHHHHHHHHHHHHHHHHHHHHH-TTS--

Radius of gyration: 18.14 Å; Cα contacts (8 Å, |Δi|>4): 189; chains: 1; bounding box: 47×30×65 Å